Protein AF-A0A6P0S056-F1 (afdb_monomer)

Radius of gyration: 37.5 Å; Cα contacts (8 Å, |Δi|>4): 64; chains: 1; bounding box: 110×62×89 Å

pLDDT: mean 72.87, std 18.84, range [32.94, 96.0]

Foldseek 3Di:
DVVVVVVVVVVVVVVVVVVVVVVVVPPPPDDDDDDDDDDDDDDPDDPPPPVPPLDLDALVQAPADDPPDPCSVVVRCCCVPQVFDCADPVSHNPPVDDDDPVSVVNSVVSSVVSVVVVQPDDDPDRPDPVVCVVVVVVVVVVVVVVVVVVVVVVVVVVVVVVVVVVVVVVVVVVVVVVVVVVVVD

Secondary structure (DSSP, 8-state):
-HHHHHHHHHHHHHHHHHHHHHHHHTTS------------------------------GGG-TT--TTSTTHHHHHHHHHHH------TTS---TTSPPPHHHHHHHHHHHHHHHHHHHH-STTS--SSHHHHHHHHHHHHHHHHHHHHHHHHHHHHHHHHHHHHHHHHHHHHHHHHHHHHHHH-

Structure (mmCIF, N/CA/C/O backbone):
data_AF-A0A6P0S056-F1
#
_entry.id   AF-A0A6P0S056-F1
#
loop_
_atom_site.group_PDB
_atom_site.id
_atom_site.type_symbol
_atom_site.label_atom_id
_atom_site.label_alt_id
_atom_site.label_comp_id
_atom_site.label_asym_id
_atom_site.label_entity_id
_atom_site.label_seq_id
_atom_site.pdbx_PDB_ins_code
_atom_site.Cartn_x
_atom_site.Cartn_y
_atom_site.Cartn_z
_atom_site.occupancy
_atom_site.B_iso_or_equiv
_atom_site.auth_seq_id
_atom_site.auth_comp_id
_atom_site.auth_asym_id
_atom_site.auth_atom_id
_atom_site.pdbx_PDB_model_num
ATOM 1 N N . MET A 1 1 ? 66.378 -46.167 -29.224 1.00 55.94 1 MET A N 1
ATOM 2 C CA . MET A 1 1 ? 65.373 -45.692 -28.237 1.00 55.94 1 MET A CA 1
ATOM 3 C C . MET A 1 1 ? 64.795 -44.298 -28.528 1.00 55.94 1 MET A C 1
ATOM 5 O O . MET A 1 1 ? 63.648 -44.074 -28.179 1.00 55.94 1 MET A O 1
ATOM 9 N N . VAL A 1 2 ? 65.487 -43.392 -29.237 1.00 60.59 2 VAL A N 1
ATOM 10 C CA . VAL A 1 2 ? 65.026 -41.998 -29.479 1.00 60.59 2 VAL A CA 1
ATOM 11 C C . VAL A 1 2 ? 63.763 -41.874 -30.359 1.00 60.59 2 VAL A C 1
ATOM 13 O O . VAL A 1 2 ? 62.924 -41.005 -30.128 1.00 60.59 2 VAL A O 1
ATOM 16 N N . LYS A 1 3 ? 63.572 -42.762 -31.347 1.00 58.97 3 LYS A N 1
ATOM 17 C CA . LYS A 1 3 ? 62.435 -42.697 -32.293 1.00 58.97 3 LYS A CA 1
ATOM 18 C C . LYS A 1 3 ? 61.075 -42.980 -31.629 1.00 58.97 3 LYS A C 1
ATOM 20 O O . LYS A 1 3 ? 60.080 -42.369 -31.998 1.00 58.97 3 LYS A O 1
ATOM 25 N N . LYS A 1 4 ? 61.046 -43.845 -30.604 1.00 63.72 4 LYS A N 1
ATOM 26 C CA . LYS A 1 4 ? 59.827 -44.192 -29.848 1.00 63.72 4 LYS A CA 1
ATOM 27 C C . LYS A 1 4 ? 59.310 -43.002 -29.023 1.00 63.72 4 LYS A C 1
ATOM 29 O O . LYS A 1 4 ? 58.105 -42.795 -28.951 1.00 63.72 4 LYS A O 1
ATOM 34 N N . ASN A 1 5 ? 60.216 -42.172 -28.500 1.00 64.75 5 ASN A N 1
ATOM 35 C CA . ASN A 1 5 ? 59.872 -41.014 -27.667 1.00 64.75 5 ASN A CA 1
ATOM 36 C C . ASN A 1 5 ? 59.328 -39.839 -28.498 1.00 64.75 5 ASN A C 1
ATOM 38 O O . ASN A 1 5 ? 58.421 -39.141 -28.058 1.00 64.75 5 ASN A O 1
ATOM 42 N N . ARG A 1 6 ? 59.828 -39.656 -29.730 1.00 76.75 6 ARG A N 1
ATOM 43 C CA . ARG A 1 6 ? 59.316 -38.637 -30.666 1.00 76.75 6 ARG A CA 1
ATOM 44 C C . ARG A 1 6 ? 57.887 -38.936 -31.124 1.00 76.75 6 ARG A C 1
ATOM 46 O O . ARG A 1 6 ? 57.075 -38.023 -31.217 1.00 76.75 6 ARG A O 1
ATOM 53 N N . ASN A 1 7 ? 57.576 -40.210 -31.359 1.00 77.00 7 ASN A N 1
ATOM 54 C CA . ASN A 1 7 ? 56.233 -40.631 -31.756 1.00 77.00 7 ASN A CA 1
ATOM 55 C C . ASN A 1 7 ? 55.227 -40.462 -30.608 1.00 77.00 7 ASN A C 1
ATOM 57 O O . ASN A 1 7 ? 54.100 -40.047 -30.850 1.00 77.00 7 ASN A O 1
ATOM 61 N N . LEU A 1 8 ? 55.641 -40.722 -29.363 1.00 78.88 8 LEU A N 1
ATOM 62 C CA . LEU A 1 8 ? 54.787 -40.524 -28.191 1.00 78.88 8 LEU A CA 1
ATOM 63 C C . LEU A 1 8 ? 54.452 -39.040 -27.973 1.00 78.88 8 LEU A C 1
ATOM 65 O O . LEU A 1 8 ? 53.296 -38.706 -27.735 1.00 78.88 8 LEU A O 1
ATOM 69 N N . LEU A 1 9 ? 55.440 -38.150 -28.124 1.00 79.44 9 LEU A N 1
ATOM 70 C CA . LEU A 1 9 ? 55.239 -36.703 -27.997 1.00 79.44 9 LEU A CA 1
ATOM 71 C C . LEU A 1 9 ? 54.234 -36.169 -29.033 1.00 79.44 9 LEU A C 1
ATOM 73 O O . LEU A 1 9 ? 53.361 -35.376 -28.693 1.00 79.44 9 LEU A O 1
ATOM 77 N N . LEU A 1 10 ? 54.326 -36.640 -30.283 1.00 80.25 10 LEU A N 1
ATOM 78 C CA . LEU A 1 10 ? 53.403 -36.250 -31.354 1.00 80.25 10 LEU A CA 1
ATOM 79 C C . LEU A 1 10 ? 51.964 -36.715 -31.086 1.00 80.25 10 LEU A C 1
ATOM 81 O O . LEU A 1 10 ? 51.027 -35.963 -31.337 1.00 80.25 10 LEU A O 1
ATOM 85 N N . VAL A 1 11 ? 51.782 -37.920 -30.537 1.00 85.88 11 VAL A N 1
ATOM 86 C CA . VAL A 1 11 ? 50.452 -38.452 -30.191 1.00 85.88 11 VAL A CA 1
ATOM 87 C C . VAL A 1 11 ? 49.820 -37.673 -29.035 1.00 85.88 11 VAL A C 1
ATOM 89 O O . VAL A 1 11 ? 48.640 -37.338 -29.100 1.00 85.88 11 VAL A O 1
ATOM 92 N N . VAL A 1 12 ? 50.599 -37.330 -28.004 1.00 84.50 12 VAL A N 1
ATOM 93 C CA . VAL A 1 12 ? 50.107 -36.529 -26.869 1.00 84.50 12 VAL A CA 1
ATOM 94 C C . VAL A 1 12 ? 49.734 -35.114 -27.318 1.00 84.50 12 VAL A C 1
ATOM 96 O O . VAL A 1 12 ? 48.678 -34.617 -26.938 1.00 84.50 12 VAL A O 1
ATOM 99 N N . ALA A 1 13 ? 50.541 -34.486 -28.178 1.00 84.75 13 ALA A N 1
ATOM 100 C CA . ALA A 1 13 ? 50.225 -33.169 -28.731 1.00 84.75 13 ALA A CA 1
ATOM 101 C C . ALA A 1 13 ? 48.936 -33.182 -29.578 1.00 84.75 13 ALA A C 1
ATOM 103 O O . ALA A 1 13 ? 48.117 -32.272 -29.460 1.00 84.75 13 ALA A O 1
ATOM 104 N N . ALA A 1 14 ? 48.718 -34.232 -30.379 1.00 86.12 14 ALA A N 1
ATOM 105 C CA . ALA A 1 14 ? 47.498 -34.394 -31.172 1.00 86.12 14 ALA A CA 1
ATOM 106 C C . ALA A 1 14 ? 46.248 -34.609 -30.298 1.00 86.12 14 ALA A C 1
ATOM 108 O O . ALA A 1 14 ? 45.204 -34.016 -30.566 1.00 86.12 14 ALA A O 1
ATOM 109 N N . LEU A 1 15 ? 46.360 -35.397 -29.221 1.00 87.31 15 LEU A N 1
ATOM 110 C CA . LEU A 1 15 ? 45.279 -35.593 -28.246 1.00 87.31 15 LEU A CA 1
ATOM 111 C C . LEU A 1 15 ? 44.920 -34.294 -27.515 1.00 87.31 15 LEU A C 1
ATOM 113 O O . LEU A 1 15 ? 43.742 -33.971 -27.387 1.00 87.31 15 LEU A O 1
ATOM 117 N N . MET A 1 16 ? 45.920 -33.521 -27.087 1.00 85.75 16 MET A N 1
ATOM 118 C CA . MET A 1 16 ? 45.701 -32.235 -26.413 1.00 85.75 16 MET A CA 1
ATOM 119 C C . MET A 1 16 ? 45.006 -31.222 -27.332 1.00 85.75 16 MET A C 1
ATOM 121 O O . MET A 1 16 ? 44.100 -30.512 -26.897 1.00 85.75 16 MET A O 1
ATOM 125 N N . LEU A 1 17 ? 45.372 -31.196 -28.617 1.00 86.62 17 LEU A N 1
ATOM 126 C CA . LEU A 1 17 ? 44.731 -30.334 -29.611 1.00 86.62 17 LEU A CA 1
ATOM 127 C C . LEU A 1 17 ? 43.282 -30.767 -29.892 1.00 86.62 17 LEU A C 1
ATOM 129 O O . LEU A 1 17 ? 42.400 -29.919 -29.988 1.00 86.62 17 LEU A O 1
ATOM 133 N N . MET A 1 18 ? 43.010 -32.074 -29.941 1.00 85.06 18 MET A N 1
ATOM 134 C CA . MET A 1 18 ? 41.654 -32.609 -30.104 1.00 85.06 18 MET A CA 1
ATOM 135 C C . MET A 1 18 ? 40.741 -32.255 -28.919 1.00 85.06 18 MET A C 1
ATOM 137 O O . MET A 1 18 ? 39.596 -31.854 -29.127 1.00 85.06 18 MET A O 1
ATOM 141 N N . VAL A 1 19 ? 41.247 -32.344 -27.684 1.00 81.38 19 VAL A N 1
ATOM 142 C CA . VAL A 1 19 ? 40.503 -31.952 -26.472 1.00 81.38 19 VAL A CA 1
ATOM 143 C C . VAL A 1 19 ? 40.223 -30.448 -26.456 1.00 81.38 19 VAL A C 1
ATOM 145 O O . VAL A 1 19 ? 39.110 -30.043 -26.129 1.00 81.38 19 VAL A O 1
ATOM 148 N N . ALA A 1 20 ? 41.182 -29.615 -26.869 1.00 78.56 20 ALA A N 1
ATOM 149 C CA . ALA A 1 20 ? 40.959 -28.176 -26.989 1.00 78.56 20 ALA A CA 1
ATOM 150 C C . ALA A 1 20 ? 39.844 -27.858 -28.003 1.00 78.56 20 ALA A C 1
ATOM 152 O O . ALA A 1 20 ? 38.931 -27.101 -27.692 1.00 78.56 20 ALA A O 1
ATOM 153 N N . VAL A 1 21 ? 39.840 -28.498 -29.178 1.00 79.06 21 VAL A N 1
ATOM 154 C CA . VAL A 1 21 ? 38.784 -28.307 -30.195 1.00 79.06 21 VAL A CA 1
ATOM 155 C C . VAL A 1 21 ? 37.403 -28.766 -29.692 1.00 79.06 21 VAL A C 1
ATOM 157 O O . VAL A 1 21 ? 36.397 -28.105 -29.959 1.00 79.06 21 VAL A O 1
ATOM 160 N N . LEU A 1 22 ? 37.339 -29.846 -28.906 1.00 72.81 22 LEU A N 1
ATOM 161 C CA . LEU A 1 22 ? 36.105 -30.301 -28.246 1.00 72.81 22 LEU A CA 1
ATOM 162 C C . LEU A 1 22 ? 35.583 -29.299 -27.201 1.00 72.81 22 LEU A C 1
ATOM 164 O O . LEU A 1 22 ? 34.376 -29.112 -27.081 1.00 72.81 22 LEU A O 1
ATOM 168 N N . LEU A 1 23 ? 36.470 -28.618 -26.471 1.00 65.25 23 LEU A N 1
ATOM 169 C CA . LEU A 1 23 ? 36.071 -27.598 -25.495 1.00 65.25 23 LEU A CA 1
ATOM 170 C C . LEU A 1 23 ? 35.570 -26.309 -26.167 1.00 65.25 23 LEU A C 1
ATOM 172 O O . LEU A 1 2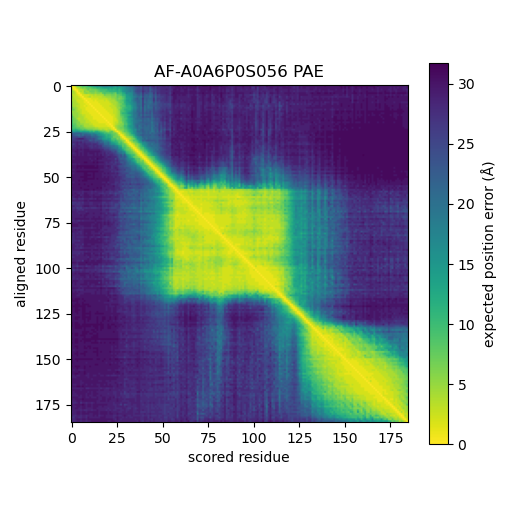3 ? 34.618 -25.708 -25.676 1.00 65.25 23 LEU A O 1
ATOM 176 N N . LEU A 1 24 ? 36.152 -25.903 -27.304 1.00 64.06 24 LEU A N 1
ATOM 177 C CA . LEU A 1 24 ? 35.708 -24.707 -28.038 1.00 64.06 24 LEU A CA 1
ATOM 178 C C . LEU A 1 24 ? 34.382 -24.902 -28.795 1.00 64.06 24 LEU A C 1
ATOM 180 O O . LEU A 1 24 ? 33.642 -23.939 -28.985 1.00 64.06 24 LEU A O 1
ATOM 184 N N . THR A 1 25 ? 34.055 -26.126 -29.216 1.00 60.91 25 THR A N 1
ATOM 185 C CA . THR A 1 25 ? 32.788 -26.425 -29.917 1.00 60.91 25 THR A CA 1
ATOM 186 C C . THR A 1 25 ? 31.576 -26.494 -28.983 1.00 60.91 25 THR A C 1
ATOM 188 O O . THR A 1 25 ? 30.444 -26.369 -29.442 1.00 60.91 25 THR A O 1
ATOM 191 N N . ASN A 1 26 ? 31.795 -26.596 -27.668 1.00 59.75 26 ASN A N 1
ATOM 192 C CA . ASN A 1 26 ? 30.736 -26.687 -26.661 1.00 59.75 26 ASN A CA 1
ATOM 193 C C . ASN A 1 26 ? 30.208 -25.336 -26.140 1.00 59.75 26 ASN A C 1
ATOM 195 O O . ASN A 1 26 ? 29.453 -25.331 -25.169 1.00 59.75 26 ASN A O 1
ATOM 199 N N . HIS A 1 27 ? 30.549 -24.193 -26.752 1.00 56.88 27 HIS A N 1
ATOM 200 C CA . HIS A 1 27 ? 30.039 -22.900 -26.272 1.00 56.88 27 HIS A CA 1
ATOM 201 C C . HIS A 1 27 ? 28.771 -22.385 -26.972 1.00 56.88 27 HIS A C 1
ATOM 203 O O . HIS A 1 27 ? 28.212 -21.416 -26.485 1.00 56.88 27 HIS A O 1
ATOM 209 N N . GLN A 1 28 ? 28.270 -22.998 -28.056 1.00 52.84 28 GLN A N 1
ATOM 210 C CA . GLN A 1 28 ? 27.066 -22.492 -28.748 1.00 52.84 28 GLN A CA 1
ATOM 211 C C . GLN A 1 28 ? 26.149 -23.587 -29.311 1.00 52.84 28 GLN A C 1
ATOM 213 O O . GLN A 1 28 ? 25.779 -23.569 -30.483 1.00 52.84 28 GLN A O 1
ATOM 218 N N . ALA A 1 29 ? 25.762 -24.549 -28.474 1.00 45.31 29 ALA A N 1
ATOM 219 C CA . ALA A 1 29 ? 24.775 -25.559 -28.855 1.00 45.31 29 ALA A CA 1
ATOM 220 C C . ALA A 1 29 ? 23.849 -25.939 -27.692 1.00 45.31 29 ALA A C 1
ATOM 222 O O . ALA A 1 29 ? 23.781 -27.095 -27.301 1.00 45.31 29 ALA A O 1
ATOM 223 N N . TYR A 1 30 ? 23.116 -24.960 -27.160 1.00 39.81 30 TYR A N 1
ATOM 224 C CA . TYR A 1 30 ? 21.808 -25.202 -26.544 1.00 39.81 30 TYR A CA 1
ATOM 225 C C . TYR A 1 30 ? 20.878 -24.041 -26.899 1.00 39.81 30 TYR A C 1
ATOM 227 O O . TYR A 1 30 ? 20.733 -23.072 -26.164 1.00 39.81 30 TYR A O 1
ATOM 235 N N . SER A 1 31 ? 20.255 -24.140 -28.071 1.00 44.56 31 SER A N 1
ATOM 236 C CA . SER A 1 31 ? 18.975 -23.487 -28.333 1.00 44.56 31 SER A CA 1
ATOM 237 C C . SER A 1 31 ? 18.034 -24.526 -28.939 1.00 44.56 31 SER A C 1
ATOM 239 O O . SER A 1 31 ? 18.379 -25.168 -29.929 1.00 44.56 31 SER A O 1
ATOM 241 N N . SER A 1 32 ? 16.897 -24.765 -28.286 1.00 40.56 32 SER A N 1
ATOM 242 C CA . SER A 1 32 ? 15.583 -25.058 -28.889 1.00 40.56 32 SER A CA 1
ATOM 243 C C . SER A 1 32 ? 14.590 -25.476 -27.796 1.00 40.56 32 SER A C 1
ATOM 245 O O . SER A 1 32 ? 14.770 -26.476 -27.114 1.00 40.56 32 SER A O 1
ATOM 247 N N . GLU A 1 33 ? 13.630 -24.584 -27.557 1.00 42.69 33 GLU A N 1
ATOM 248 C CA . GLU A 1 33 ? 12.176 -24.771 -27.680 1.00 42.69 33 GLU A CA 1
ATOM 249 C C . GLU A 1 33 ? 11.518 -26.142 -27.379 1.00 42.69 33 GLU A C 1
ATOM 251 O O . GLU A 1 33 ? 12.047 -27.202 -27.694 1.00 42.69 33 GLU A O 1
ATOM 256 N N . ILE A 1 34 ? 10.250 -26.045 -26.933 1.00 33.25 34 ILE A N 1
ATOM 257 C CA . ILE A 1 34 ? 9.173 -27.056 -26.802 1.00 33.25 34 ILE A CA 1
ATOM 258 C C . ILE A 1 34 ? 8.940 -27.539 -25.348 1.00 33.25 34 ILE A C 1
ATOM 260 O O . ILE A 1 34 ? 9.689 -28.343 -24.806 1.00 33.25 34 ILE A O 1
ATOM 264 N N . ILE A 1 35 ? 7.877 -27.030 -24.700 1.00 34.16 35 ILE A N 1
ATOM 265 C CA . ILE A 1 35 ? 6.609 -27.732 -24.368 1.00 34.16 35 ILE A CA 1
ATOM 266 C C . ILE A 1 35 ? 5.808 -26.880 -23.364 1.00 34.16 35 ILE A C 1
ATOM 268 O O . ILE A 1 35 ? 6.183 -26.692 -22.209 1.00 34.16 35 ILE A O 1
ATOM 272 N N . SER A 1 36 ? 4.660 -26.389 -23.832 1.00 47.12 36 SER A N 1
ATOM 273 C CA . SER A 1 36 ? 3.522 -26.001 -23.005 1.00 47.12 36 SER A CA 1
ATOM 274 C C . SER A 1 36 ? 3.047 -27.176 -22.143 1.00 47.12 36 SER A C 1
ATOM 276 O O . SER A 1 36 ? 2.911 -28.281 -22.653 1.00 47.12 36 SER A O 1
ATOM 278 N N . ASP A 1 37 ? 2.653 -26.866 -20.908 1.00 37.16 37 ASP A N 1
ATOM 279 C CA . ASP A 1 37 ? 1.812 -27.661 -19.999 1.00 37.16 37 ASP A CA 1
ATOM 280 C C . ASP A 1 37 ? 2.519 -28.358 -18.809 1.00 37.16 37 ASP A C 1
ATOM 282 O O . ASP A 1 37 ? 3.488 -29.099 -18.942 1.00 37.16 37 ASP A O 1
ATOM 286 N N . LYS A 1 38 ? 1.914 -28.126 -17.633 1.00 39.31 38 LYS A N 1
ATOM 287 C CA . LYS A 1 38 ? 2.092 -28.746 -16.300 1.00 39.31 38 LYS A CA 1
ATOM 288 C C . LYS A 1 38 ? 3.318 -28.404 -15.433 1.00 39.31 38 LYS A C 1
ATOM 290 O O . LYS A 1 38 ? 4.331 -29.085 -15.411 1.00 39.31 38 LYS A O 1
ATOM 295 N N . LEU A 1 39 ? 3.081 -27.433 -14.544 1.00 46.84 39 LEU A N 1
ATOM 296 C CA . LEU A 1 39 ? 3.197 -27.560 -13.079 1.00 46.84 39 LEU A CA 1
ATOM 297 C C . LEU A 1 39 ? 4.383 -28.385 -12.516 1.00 46.84 39 LEU A C 1
ATOM 299 O O . LEU A 1 39 ? 4.206 -29.561 -12.223 1.00 46.84 39 LEU A O 1
ATOM 303 N N . HIS A 1 40 ? 5.498 -27.729 -12.165 1.00 32.94 40 HIS A N 1
ATOM 304 C CA . HIS A 1 40 ? 6.113 -27.824 -10.826 1.00 32.94 40 HIS A CA 1
ATOM 305 C C . HIS A 1 40 ? 7.286 -26.846 -10.616 1.00 32.94 40 HIS A C 1
ATOM 307 O O . HIS A 1 40 ? 8.208 -26.746 -11.410 1.00 32.94 40 HIS A O 1
ATOM 313 N N . THR A 1 41 ? 7.177 -26.124 -9.501 1.00 36.47 41 THR A N 1
ATOM 314 C CA . THR A 1 41 ? 8.194 -25.750 -8.505 1.00 36.47 41 THR A CA 1
ATOM 315 C C . THR A 1 41 ? 9.675 -25.654 -8.907 1.00 36.47 41 THR A C 1
ATOM 317 O O . THR A 1 41 ? 10.308 -26.641 -9.269 1.00 36.47 41 THR A O 1
ATOM 320 N N . SER A 1 42 ? 10.244 -24.496 -8.556 1.00 45.09 42 SER A N 1
ATOM 321 C CA . SER A 1 42 ? 11.642 -24.280 -8.158 1.00 45.09 42 SER A CA 1
ATOM 322 C C . SER A 1 42 ? 12.691 -24.226 -9.269 1.00 45.09 42 SER A C 1
ATOM 324 O O . SER A 1 42 ? 13.452 -25.161 -9.476 1.00 45.09 42 SER A O 1
ATOM 326 N N . THR A 1 43 ? 12.861 -23.042 -9.858 1.00 34.62 43 THR A N 1
ATOM 327 C CA . THR A 1 43 ? 14.196 -22.470 -10.099 1.00 34.62 43 THR A CA 1
ATOM 328 C C . THR A 1 43 ? 14.095 -20.954 -9.960 1.00 34.62 43 THR A C 1
ATOM 330 O O . THR A 1 43 ? 13.584 -20.247 -10.821 1.00 34.62 43 THR A O 1
ATOM 333 N N . VAL A 1 44 ? 14.552 -20.462 -8.808 1.00 46.72 44 VAL A N 1
ATOM 334 C CA . VAL A 1 44 ? 14.930 -19.065 -8.597 1.00 46.72 44 VAL A CA 1
ATOM 335 C C . VAL A 1 44 ? 16.144 -18.815 -9.485 1.00 46.72 44 VAL A C 1
ATOM 337 O O . VAL A 1 44 ? 17.250 -19.190 -9.104 1.00 46.72 44 VAL A O 1
ATOM 340 N N . ARG A 1 45 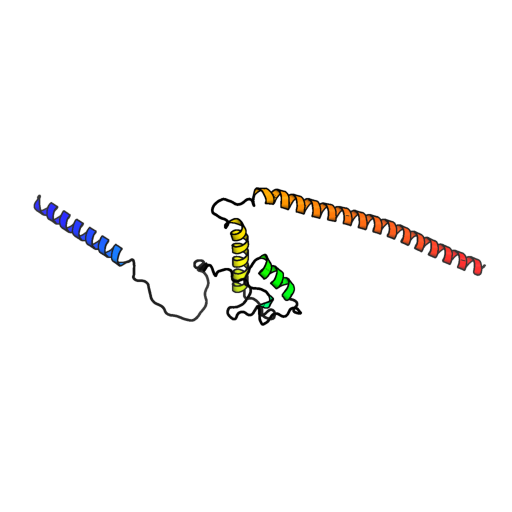? 15.918 -18.287 -10.690 1.00 45.84 45 ARG A N 1
ATOM 341 C CA . ARG A 1 45 ? 16.866 -17.529 -11.524 1.00 45.84 45 ARG A CA 1
ATOM 342 C C . ARG A 1 45 ? 16.205 -17.281 -12.875 1.00 45.84 45 ARG A C 1
ATOM 344 O O . ARG A 1 45 ? 16.231 -18.141 -13.738 1.00 45.84 45 ARG A O 1
ATOM 351 N N . ASP A 1 46 ? 15.496 -16.161 -12.931 1.00 35.59 46 ASP A N 1
ATOM 352 C CA . ASP A 1 46 ? 15.391 -15.235 -14.064 1.00 35.59 46 ASP A CA 1
ATOM 353 C C . ASP A 1 46 ? 14.339 -14.192 -13.677 1.00 35.59 46 ASP A C 1
ATOM 355 O O . ASP A 1 46 ? 13.241 -14.106 -14.225 1.00 35.59 46 ASP A O 1
ATOM 359 N N . ILE A 1 47 ? 14.679 -13.375 -12.672 1.00 44.19 47 ILE A N 1
ATOM 360 C CA . ILE A 1 47 ? 14.117 -12.028 -12.624 1.00 44.19 47 ILE A CA 1
ATOM 361 C C . ILE A 1 47 ? 14.834 -11.320 -13.769 1.00 44.19 47 ILE A C 1
ATOM 363 O O . ILE A 1 47 ? 15.920 -10.769 -13.597 1.00 44.19 47 ILE A O 1
ATOM 367 N N . SER A 1 48 ? 14.269 -11.430 -14.971 1.00 34.59 48 SER A N 1
ATOM 368 C CA . SER A 1 48 ? 14.540 -10.473 -16.028 1.00 34.59 48 SER A CA 1
ATOM 369 C C . SER A 1 48 ? 14.081 -9.128 -15.475 1.00 34.59 48 SER A C 1
ATOM 371 O O . SER A 1 48 ? 12.915 -8.752 -15.585 1.00 34.59 48 SER A O 1
ATOM 373 N N . LEU A 1 4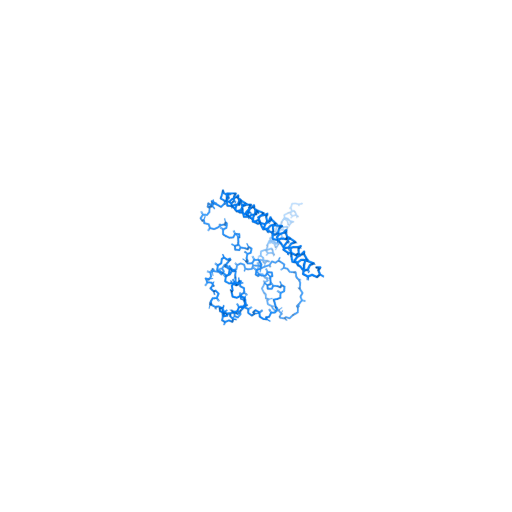9 ? 15.003 -8.435 -14.805 1.00 41.03 49 LEU A N 1
ATOM 374 C CA . LEU A 1 49 ? 14.971 -6.994 -14.646 1.00 41.03 49 LEU A CA 1
ATOM 375 C C . LEU A 1 49 ? 15.113 -6.449 -16.064 1.00 41.03 49 LEU A C 1
ATOM 377 O O . LEU A 1 49 ? 16.185 -6.027 -16.483 1.00 41.03 49 LEU A O 1
ATOM 381 N N . ASN A 1 50 ? 14.042 -6.526 -16.849 1.00 34.00 50 ASN A N 1
ATOM 382 C CA . ASN A 1 50 ? 13.848 -5.516 -17.857 1.00 34.00 50 ASN A CA 1
ATOM 383 C C . ASN A 1 50 ? 13.700 -4.237 -17.032 1.00 34.00 50 ASN A C 1
ATOM 385 O O . ASN A 1 50 ? 12.722 -4.159 -16.279 1.00 34.00 50 ASN A O 1
ATOM 389 N N . PRO A 1 51 ? 14.625 -3.263 -17.103 1.00 38.53 51 PRO A N 1
ATOM 390 C CA . PRO A 1 51 ? 14.318 -1.931 -16.638 1.00 38.53 51 PRO A CA 1
ATOM 391 C C . PRO A 1 51 ? 13.247 -1.436 -17.607 1.00 38.53 51 PRO A C 1
ATOM 393 O O . PRO A 1 51 ? 13.529 -0.770 -18.602 1.00 38.53 51 PRO A O 1
ATOM 396 N N . LYS A 1 52 ? 11.992 -1.847 -17.371 1.00 41.59 52 LYS A N 1
ATOM 397 C CA . LYS A 1 52 ? 10.838 -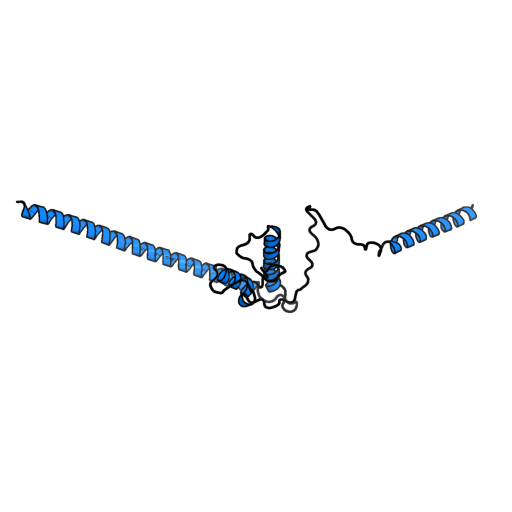1.123 -17.863 1.00 41.59 52 LYS A CA 1
ATOM 398 C C . LYS A 1 52 ? 11.066 0.245 -17.264 1.00 41.59 52 LYS A C 1
ATOM 400 O O . LYS A 1 52 ? 10.863 0.432 -16.069 1.00 41.59 52 LYS A O 1
ATOM 405 N N . THR A 1 53 ? 11.589 1.142 -18.096 1.00 38.59 53 THR A N 1
ATOM 406 C CA . THR A 1 53 ? 11.432 2.584 -17.982 1.00 38.59 53 THR A CA 1
ATOM 407 C C . THR A 1 53 ? 10.188 2.805 -17.156 1.00 38.59 53 THR A C 1
ATOM 409 O O . THR A 1 53 ? 9.123 2.363 -17.596 1.00 38.59 53 THR A O 1
ATOM 412 N N . SER A 1 54 ? 10.364 3.313 -15.940 1.00 47.25 54 SER A N 1
ATOM 413 C CA . SER A 1 54 ? 9.318 3.547 -14.957 1.00 47.25 54 SER A CA 1
ATOM 414 C C . SER A 1 54 ? 8.286 4.462 -15.598 1.00 47.25 54 SER A C 1
ATOM 416 O O . SER A 1 54 ? 8.322 5.685 -15.480 1.00 47.25 54 SER A O 1
ATOM 418 N N . GLN A 1 55 ? 7.399 3.863 -16.391 1.00 51.69 55 GLN A N 1
ATOM 419 C CA . GLN A 1 55 ? 6.273 4.548 -16.965 1.00 51.69 55 GLN A CA 1
ATOM 420 C C . GLN A 1 55 ? 5.523 5.054 -15.753 1.00 51.69 55 GLN A C 1
ATOM 422 O O . GLN A 1 55 ? 5.295 4.321 -14.790 1.00 51.69 55 GLN A O 1
ATOM 427 N N . ILE A 1 56 ? 5.252 6.350 -15.762 1.00 52.75 56 ILE A N 1
ATOM 428 C CA . ILE A 1 56 ? 4.471 6.983 -14.720 1.00 52.75 56 ILE A CA 1
ATOM 429 C C . ILE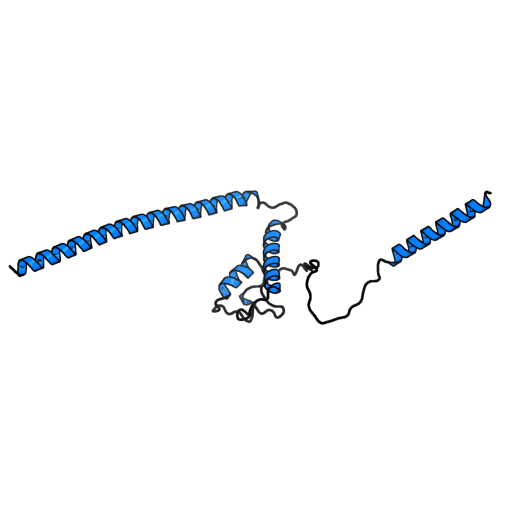 A 1 56 ? 3.077 6.376 -14.849 1.00 52.75 56 ILE A C 1
ATOM 431 O O . ILE A 1 56 ? 2.260 6.825 -15.648 1.00 52.75 56 ILE A O 1
ATOM 435 N N . ILE A 1 57 ? 2.842 5.296 -14.113 1.00 66.56 57 ILE A N 1
ATOM 436 C CA . ILE A 1 57 ? 1.527 4.707 -13.951 1.00 66.56 57 ILE A CA 1
ATOM 437 C C . ILE A 1 57 ? 0.838 5.621 -12.943 1.00 66.56 57 ILE A C 1
ATOM 439 O O . ILE A 1 57 ? 1.342 5.848 -11.845 1.00 66.56 57 ILE A O 1
ATOM 443 N N . SER A 1 58 ? -0.258 6.244 -13.356 1.00 81.69 58 SER A N 1
ATOM 444 C CA . SER A 1 58 ? -1.181 6.910 -12.441 1.00 81.69 58 SER A CA 1
ATOM 445 C C . SER A 1 58 ? -2.326 5.947 -12.170 1.00 81.69 58 SER A C 1
ATOM 447 O O . SER A 1 58 ? -2.717 5.201 -13.065 1.00 81.69 58 SER A O 1
ATOM 449 N N . VAL A 1 59 ? -2.888 5.971 -10.961 1.00 86.38 59 VAL A N 1
ATOM 450 C CA . VAL A 1 59 ? -4.057 5.140 -10.624 1.00 86.38 59 VAL A CA 1
ATOM 451 C C . VAL A 1 59 ? -5.236 5.403 -11.570 1.00 86.38 59 VAL A C 1
ATOM 453 O O . VAL A 1 59 ? -5.995 4.494 -11.876 1.00 86.38 59 VAL A O 1
ATOM 456 N N . THR A 1 60 ? -5.333 6.615 -12.125 1.00 87.38 60 THR A N 1
ATOM 457 C CA . THR A 1 60 ? -6.360 6.998 -13.106 1.00 87.38 60 THR A CA 1
ATOM 458 C C . THR A 1 60 ? -6.190 6.334 -14.473 1.00 87.38 60 THR A C 1
ATOM 460 O O . THR A 1 60 ? -7.112 6.370 -15.284 1.00 87.38 60 THR A O 1
ATOM 463 N N . ALA A 1 61 ? -5.028 5.736 -14.750 1.00 86.31 61 ALA A N 1
ATOM 464 C CA . ALA A 1 61 ? -4.767 5.004 -15.985 1.00 86.31 61 ALA A CA 1
ATOM 465 C C . ALA A 1 61 ? -5.268 3.550 -15.933 1.00 86.31 61 ALA A C 1
ATOM 467 O O . ALA A 1 61 ? -5.242 2.872 -16.960 1.00 86.31 61 ALA A O 1
ATOM 468 N N . ILE A 1 62 ? -5.706 3.070 -14.764 1.00 89.31 62 ILE A N 1
ATOM 469 C CA . ILE A 1 62 ? -6.214 1.710 -14.581 1.00 89.31 62 ILE A CA 1
ATOM 470 C C . ILE A 1 62 ? -7.704 1.682 -14.971 1.00 89.31 62 ILE A C 1
ATOM 472 O O . ILE A 1 62 ? -8.510 2.324 -14.296 1.00 89.31 62 ILE A O 1
ATOM 476 N N . PRO A 1 63 ? -8.106 0.960 -16.038 1.00 88.25 63 PRO A N 1
ATOM 477 C CA . PRO A 1 63 ? -9.459 1.063 -16.598 1.00 88.25 63 PRO A CA 1
ATOM 478 C C . PRO A 1 63 ? -10.579 0.544 -15.692 1.00 88.25 63 PRO A C 1
ATOM 480 O O . PRO A 1 63 ? -11.725 0.965 -15.832 1.00 88.25 63 PRO A O 1
ATOM 483 N N . ASP A 1 64 ? -10.269 -0.402 -14.807 1.00 90.94 64 ASP A N 1
ATOM 484 C CA . ASP A 1 64 ? -11.238 -1.094 -13.956 1.00 90.94 64 ASP A CA 1
ATOM 485 C C . ASP A 1 64 ? -11.253 -0.590 -12.505 1.00 90.94 64 ASP A C 1
ATOM 487 O O . ASP A 1 64 ? -11.808 -1.258 -11.633 1.00 90.94 64 ASP A O 1
ATOM 491 N N . VAL A 1 65 ? -10.649 0.574 -12.251 1.00 90.94 65 VAL A N 1
ATOM 492 C CA . VAL A 1 65 ? -10.586 1.205 -10.931 1.00 90.94 65 VAL A CA 1
ATOM 493 C C . VAL A 1 65 ? -11.166 2.616 -11.014 1.00 90.94 65 VAL A C 1
ATOM 495 O O . VAL A 1 65 ? -10.594 3.518 -11.624 1.00 90.94 65 VAL A O 1
ATOM 498 N N . SER A 1 66 ? -12.317 2.810 -10.378 1.00 90.00 66 SER A N 1
ATOM 499 C CA . SER A 1 66 ? -12.996 4.097 -10.248 1.00 90.00 66 SER A CA 1
ATOM 500 C C . SER A 1 66 ? -12.518 4.852 -8.998 1.00 90.00 66 SER A C 1
ATOM 502 O O . SER A 1 66 ? -12.195 4.213 -7.995 1.00 90.00 66 SER A O 1
ATOM 504 N N . PRO A 1 67 ? -12.538 6.200 -8.982 1.00 90.50 67 PRO A N 1
ATOM 505 C CA . PRO A 1 67 ? -12.319 6.995 -7.768 1.00 90.50 67 PRO A CA 1
ATOM 506 C C . PRO A 1 67 ? -13.228 6.631 -6.584 1.00 90.50 67 PRO A C 1
ATOM 508 O O . PRO A 1 67 ? -12.845 6.841 -5.436 1.00 90.50 67 PRO A O 1
ATOM 511 N N . ASP A 1 68 ? -14.411 6.074 -6.857 1.00 91.81 68 ASP A N 1
ATOM 512 C CA . ASP A 1 68 ? -15.375 5.650 -5.833 1.00 91.81 68 ASP A CA 1
ATOM 513 C C . ASP A 1 68 ? -15.097 4.237 -5.277 1.00 91.81 68 ASP A C 1
ATOM 515 O O . ASP A 1 68 ? -15.760 3.800 -4.332 1.00 91.81 68 ASP A O 1
ATOM 519 N N . ASP A 1 69 ? -14.138 3.497 -5.845 1.00 90.81 69 ASP A N 1
ATOM 520 C CA . ASP A 1 69 ? -13.829 2.140 -5.401 1.00 90.81 69 ASP A CA 1
ATOM 521 C C . ASP A 1 69 ? -13.053 2.129 -4.083 1.00 90.81 69 ASP A C 1
ATOM 523 O O . ASP A 1 69 ? -12.102 2.881 -3.870 1.00 90.81 69 ASP A O 1
ATOM 527 N N . TYR A 1 70 ? -13.379 1.159 -3.223 1.00 90.50 70 TYR A N 1
ATOM 528 C CA . TYR A 1 70 ? -12.700 0.944 -1.939 1.00 90.50 70 TYR A CA 1
ATOM 529 C C . TYR A 1 70 ? -11.168 0.817 -2.070 1.00 90.50 70 TYR A C 1
ATOM 531 O O . TYR A 1 70 ? -10.425 1.200 -1.166 1.00 90.50 70 TYR A O 1
ATOM 539 N N . PHE A 1 71 ? -10.681 0.290 -3.196 1.00 89.00 71 PHE A N 1
ATOM 540 C CA . PHE A 1 71 ? -9.254 0.072 -3.438 1.00 89.00 71 PHE A CA 1
ATOM 541 C C . PHE A 1 71 ? -8.518 1.325 -3.934 1.00 89.00 71 PHE A C 1
ATOM 543 O O . PHE A 1 71 ? -7.289 1.350 -3.878 1.00 89.00 71 PHE A O 1
ATOM 550 N N . TYR A 1 72 ? -9.229 2.360 -4.393 1.00 90.44 72 TYR A N 1
ATOM 551 C CA . TYR A 1 72 ? -8.644 3.511 -5.084 1.00 90.44 72 TYR A CA 1
ATOM 552 C C . TYR A 1 72 ? -7.563 4.211 -4.254 1.00 90.44 72 TYR A C 1
ATOM 554 O O . TYR A 1 72 ? -6.427 4.357 -4.702 1.00 90.44 72 TYR A O 1
ATOM 562 N N . GLU A 1 73 ? -7.873 4.565 -3.005 1.00 90.00 73 GLU A N 1
ATOM 563 C CA . GLU A 1 73 ? -6.936 5.262 -2.115 1.00 90.00 73 GLU A CA 1
ATOM 564 C C . GLU A 1 73 ? -5.700 4.420 -1.768 1.00 90.00 73 GLU A C 1
ATOM 566 O O . GLU A 1 73 ? -4.585 4.940 -1.661 1.00 90.00 73 GLU A O 1
ATOM 571 N N . ALA A 1 74 ? -5.872 3.105 -1.608 1.00 89.44 74 ALA A N 1
ATOM 572 C CA . ALA A 1 74 ? -4.762 2.200 -1.330 1.00 89.44 74 ALA A CA 1
ATOM 573 C C . ALA A 1 74 ? -3.830 2.081 -2.546 1.00 89.44 74 ALA A C 1
ATOM 575 O O . ALA A 1 74 ? -2.612 2.214 -2.412 1.00 89.44 74 ALA A O 1
ATOM 576 N N . LEU A 1 75 ? -4.406 1.899 -3.736 1.00 90.19 75 LEU A N 1
ATOM 577 C CA . LEU A 1 75 ? -3.662 1.813 -4.990 1.00 90.19 75 LEU A CA 1
ATOM 578 C C . LEU A 1 75 ? -2.959 3.121 -5.309 1.00 90.19 75 LEU A C 1
ATOM 580 O O . LEU A 1 75 ? -1.786 3.108 -5.670 1.00 90.19 75 LEU A O 1
ATOM 584 N N . ARG A 1 76 ? -3.629 4.253 -5.088 1.00 89.19 76 ARG A N 1
ATOM 585 C CA . ARG A 1 76 ? -3.047 5.579 -5.250 1.00 89.19 76 ARG A CA 1
ATOM 586 C C . ARG A 1 76 ? -1.769 5.729 -4.428 1.00 89.19 76 ARG A C 1
ATOM 588 O O . ARG A 1 76 ? -0.742 6.113 -4.973 1.00 89.19 76 ARG A O 1
ATOM 595 N N . LYS A 1 77 ? -1.790 5.361 -3.143 1.00 85.50 77 LYS A N 1
ATOM 596 C CA . LYS A 1 77 ? -0.596 5.426 -2.279 1.00 85.50 77 LYS A CA 1
ATOM 597 C C . LYS A 1 77 ? 0.538 4.531 -2.776 1.00 85.50 77 LYS A C 1
ATOM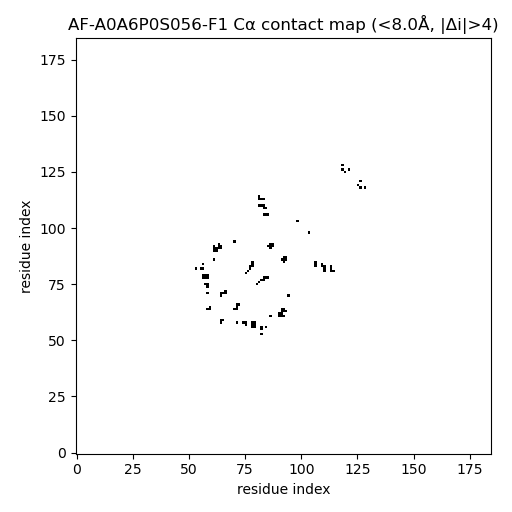 599 O O . LYS A 1 77 ? 1.692 4.950 -2.739 1.00 85.50 77 LYS A O 1
ATOM 604 N N . ILE A 1 78 ? 0.224 3.319 -3.224 1.00 86.44 78 ILE A N 1
ATOM 605 C CA . ILE A 1 78 ? 1.220 2.346 -3.692 1.00 86.44 78 ILE A CA 1
ATOM 606 C C . ILE A 1 78 ? 1.845 2.800 -5.017 1.00 86.44 78 ILE A C 1
ATOM 608 O O . ILE A 1 78 ? 3.065 2.894 -5.140 1.00 86.44 78 ILE A O 1
ATOM 612 N N . ILE A 1 79 ? 1.009 3.141 -5.990 1.00 86.00 79 ILE A N 1
ATOM 613 C CA . ILE A 1 79 ? 1.425 3.493 -7.346 1.00 86.00 79 ILE A CA 1
ATOM 614 C C . ILE A 1 79 ? 2.099 4.868 -7.364 1.00 86.00 79 ILE A C 1
ATOM 616 O O . ILE A 1 79 ? 3.155 5.027 -7.972 1.00 86.00 79 ILE A O 1
ATOM 620 N N . GLU A 1 80 ? 1.541 5.876 -6.686 1.00 83.06 80 GLU A N 1
ATOM 621 C CA . GLU A 1 80 ? 2.093 7.233 -6.740 1.00 83.06 80 GLU A CA 1
ATOM 622 C C . GLU A 1 80 ? 3.395 7.364 -5.944 1.00 83.06 80 GLU A C 1
ATOM 624 O O . GLU A 1 80 ? 4.330 7.987 -6.455 1.00 83.06 80 GLU A O 1
ATOM 629 N N . ASN A 1 81 ? 3.496 6.755 -4.757 1.00 77.06 81 ASN A N 1
ATOM 630 C CA . ASN A 1 81 ? 4.672 6.916 -3.891 1.00 77.06 81 ASN A CA 1
ATOM 631 C C . ASN A 1 81 ? 5.745 5.856 -4.142 1.00 77.06 81 ASN A C 1
ATOM 633 O O . ASN A 1 81 ? 6.927 6.182 -4.206 1.00 77.06 81 ASN A O 1
ATOM 637 N N . TYR A 1 82 ? 5.342 4.596 -4.311 1.00 78.12 82 TYR A N 1
ATOM 638 C CA . TYR A 1 82 ? 6.275 3.475 -4.427 1.00 78.12 82 TYR A CA 1
ATOM 639 C C . TYR A 1 82 ? 6.460 2.995 -5.861 1.00 78.12 82 TYR A C 1
ATOM 641 O O . TYR A 1 82 ? 7.278 2.116 -6.081 1.00 78.12 82 TYR A O 1
ATOM 649 N N . LYS A 1 83 ? 5.739 3.566 -6.839 1.00 81.12 83 LYS A N 1
ATOM 650 C CA . LYS A 1 83 ? 5.870 3.241 -8.272 1.00 81.12 83 LYS A CA 1
ATOM 651 C C . LYS A 1 83 ? 5.752 1.737 -8.573 1.00 81.12 83 LYS A C 1
ATOM 653 O O . LYS A 1 83 ? 6.317 1.264 -9.554 1.00 81.12 83 LYS A O 1
ATOM 658 N N . VAL A 1 84 ? 5.021 0.999 -7.734 1.00 85.44 84 VAL A N 1
ATOM 659 C CA . VAL A 1 84 ? 4.798 -0.441 -7.908 1.00 85.44 84 VAL A CA 1
ATOM 660 C C . VAL A 1 84 ? 3.637 -0.648 -8.860 1.00 85.44 84 VAL A C 1
ATOM 662 O O . VAL A 1 84 ? 2.536 -0.152 -8.615 1.00 85.44 84 VAL A O 1
ATOM 665 N N . ASP A 1 85 ? 3.882 -1.401 -9.928 1.00 85.69 85 ASP A N 1
ATOM 666 C CA . ASP A 1 85 ? 2.826 -1.852 -10.822 1.00 85.69 85 ASP A CA 1
ATOM 667 C C . ASP A 1 85 ? 2.105 -3.054 -10.202 1.00 85.69 85 ASP A C 1
ATOM 669 O O . ASP A 1 85 ? 2.689 -4.110 -9.958 1.00 85.69 85 ASP A O 1
ATOM 673 N N . VAL A 1 86 ? 0.820 -2.864 -9.923 1.00 86.94 86 VAL A N 1
ATOM 674 C CA . VAL A 1 86 ? -0.075 -3.871 -9.340 1.00 86.94 86 VAL A CA 1
ATOM 675 C C . VAL A 1 86 ? -1.074 -4.416 -10.361 1.00 86.94 86 VAL A C 1
ATOM 677 O O . VAL A 1 86 ? -1.926 -5.235 -10.019 1.00 86.94 86 VAL A O 1
ATOM 680 N N . THR A 1 87 ? -0.986 -3.965 -11.613 1.00 88.94 87 THR A N 1
ATOM 681 C CA . THR A 1 87 ? -1.886 -4.398 -12.679 1.00 88.94 87 THR A CA 1
ATOM 682 C C . THR A 1 87 ? -1.499 -5.774 -13.215 1.00 88.94 87 THR A C 1
ATOM 684 O O . THR A 1 87 ? -0.357 -6.235 -13.129 1.00 88.94 87 THR A O 1
ATOM 687 N N . LEU A 1 88 ? -2.490 -6.480 -13.745 1.00 87.56 88 LEU A N 1
ATOM 688 C CA . LEU A 1 88 ? -2.302 -7.720 -14.482 1.00 87.56 88 LEU A CA 1
ATOM 689 C C . LEU A 1 88 ? -1.764 -7.427 -15.896 1.00 87.56 88 LEU A C 1
ATOM 691 O O . LEU A 1 88 ? -1.770 -6.281 -16.340 1.00 87.56 88 LEU A O 1
ATOM 695 N N . PRO A 1 89 ? -1.333 -8.451 -16.658 1.00 83.75 89 PRO A N 1
ATOM 696 C CA . PRO A 1 89 ? -0.810 -8.252 -18.014 1.00 83.75 89 PRO A CA 1
ATOM 697 C C . PRO A 1 89 ? -1.771 -7.561 -18.996 1.00 83.75 89 PRO A C 1
ATOM 699 O O . PRO A 1 89 ? -1.327 -7.061 -20.025 1.00 83.75 89 PRO A O 1
ATOM 702 N N . ASP A 1 90 ? -3.074 -7.550 -18.706 1.00 83.75 90 ASP A N 1
ATOM 703 C CA . ASP A 1 90 ? -4.106 -6.843 -19.470 1.00 83.75 90 ASP A CA 1
ATOM 704 C C . ASP A 1 90 ? -4.305 -5.378 -19.032 1.00 83.75 90 ASP A C 1
ATOM 706 O O . ASP A 1 90 ? -5.162 -4.696 -19.588 1.00 83.75 90 ASP A O 1
ATOM 710 N N . GLY A 1 91 ? -3.527 -4.892 -18.058 1.00 85.06 91 GLY A N 1
ATOM 711 C CA . GLY A 1 91 ? -3.561 -3.518 -17.545 1.00 85.06 91 GLY A CA 1
ATOM 712 C C . GLY A 1 91 ? -4.651 -3.242 -16.504 1.00 85.06 91 GLY A C 1
ATOM 713 O O . GLY A 1 91 ? -4.794 -2.105 -16.064 1.00 85.06 91 GLY A O 1
ATOM 714 N N . ASN A 1 92 ? -5.404 -4.265 -16.093 1.00 89.25 92 ASN A N 1
ATOM 715 C CA . ASN A 1 92 ? -6.475 -4.155 -15.101 1.00 89.25 92 ASN A CA 1
ATOM 716 C C . ASN A 1 92 ? -5.987 -4.584 -13.707 1.00 89.25 92 ASN A C 1
ATOM 718 O O . ASN A 1 92 ? -5.131 -5.461 -13.590 1.00 89.25 92 ASN A O 1
ATOM 722 N N . PHE A 1 93 ? -6.545 -4.014 -12.639 1.00 90.06 93 PHE A N 1
ATOM 723 C CA . PHE A 1 93 ? -6.223 -4.386 -11.253 1.00 90.06 93 PHE A CA 1
ATOM 724 C C . PHE A 1 93 ? -7.029 -5.596 -10.758 1.00 90.06 93 PHE A C 1
ATOM 726 O O . PHE A 1 93 ? -6.511 -6.466 -10.060 1.00 90.06 93 PHE A O 1
ATOM 733 N N . ARG A 1 94 ? -8.302 -5.671 -11.144 1.00 89.75 94 ARG A N 1
ATOM 734 C CA . ARG A 1 94 ? -9.274 -6.714 -10.803 1.00 89.75 94 ARG A CA 1
ATOM 735 C C . ARG A 1 94 ? -9.442 -6.933 -9.299 1.00 89.75 94 ARG A C 1
ATOM 737 O O . ARG A 1 94 ? -9.358 -8.060 -8.816 1.00 89.75 94 ARG A O 1
ATOM 744 N N . GLY A 1 95 ? -9.778 -5.872 -8.564 1.00 86.62 95 GLY A N 1
ATOM 745 C CA . GLY A 1 95 ? -9.896 -5.895 -7.095 1.00 86.62 95 GLY A CA 1
ATOM 746 C C . GLY A 1 95 ? -10.890 -6.913 -6.511 1.00 86.62 95 GLY A C 1
ATOM 747 O O . GLY A 1 95 ? -10.721 -7.356 -5.379 1.00 86.62 95 GLY A O 1
ATOM 748 N N . ASN A 1 96 ? -11.889 -7.349 -7.286 1.00 88.81 96 ASN A N 1
ATOM 749 C CA . ASN A 1 96 ? -12.830 -8.406 -6.882 1.00 88.81 96 ASN A CA 1
ATOM 750 C C . ASN A 1 96 ? -12.318 -9.839 -7.131 1.00 88.81 96 ASN A C 1
ATOM 752 O O . ASN A 1 96 ? -13.035 -10.802 -6.855 1.00 88.81 96 ASN A O 1
ATOM 756 N N . GLN A 1 97 ? -11.111 -10.010 -7.674 1.00 88.31 97 GLN A N 1
ATOM 757 C CA . GLN A 1 97 ? -10.482 -11.313 -7.877 1.00 88.31 97 GLN A CA 1
ATOM 758 C C . GLN A 1 97 ? -9.421 -11.578 -6.809 1.00 88.31 97 GLN A C 1
ATOM 760 O O . GLN A 1 97 ? -8.712 -10.682 -6.359 1.00 88.31 97 GLN A O 1
ATOM 765 N N . PHE A 1 98 ? -9.284 -12.844 -6.412 1.00 87.31 98 PHE A N 1
ATOM 766 C CA . PHE A 1 98 ? -8.215 -13.238 -5.502 1.00 87.31 98 PHE A CA 1
ATOM 767 C C . PHE A 1 98 ? -6.861 -13.167 -6.207 1.00 87.31 98 PHE A C 1
ATOM 769 O O . PHE A 1 98 ? -6.676 -13.757 -7.273 1.00 87.31 98 PHE A O 1
ATOM 776 N N . ALA A 1 99 ? -5.894 -12.519 -5.561 1.00 82.62 99 ALA A N 1
ATOM 777 C CA . ALA A 1 99 ? -4.507 -12.582 -5.988 1.00 82.62 99 ALA A CA 1
ATOM 778 C C . ALA A 1 99 ? -3.940 -13.990 -5.758 1.00 82.62 99 ALA A C 1
ATOM 780 O O . ALA A 1 99 ? -4.130 -14.616 -4.710 1.00 82.62 99 ALA A O 1
ATOM 781 N N . THR A 1 100 ? -3.195 -14.491 -6.736 1.00 81.94 100 THR A N 1
ATOM 782 C CA . THR A 1 100 ? -2.390 -15.698 -6.562 1.00 81.94 100 THR A CA 1
ATOM 783 C C . THR A 1 100 ? -1.163 -15.386 -5.709 1.00 81.94 100 THR A C 1
ATOM 785 O O . THR A 1 100 ? -0.641 -14.270 -5.704 1.00 81.94 100 THR A O 1
ATOM 788 N N . ARG A 1 101 ? -0.627 -16.403 -5.026 1.00 80.12 101 ARG A N 1
ATOM 789 C CA . ARG A 1 101 ? 0.618 -16.260 -4.251 1.00 80.12 101 ARG A CA 1
ATOM 790 C C . ARG A 1 101 ? 1.781 -15.736 -5.103 1.00 80.12 101 ARG A C 1
ATOM 792 O O . ARG A 1 101 ? 2.604 -14.985 -4.600 1.00 80.12 101 ARG A O 1
ATOM 799 N N . GLY A 1 102 ? 1.837 -16.114 -6.383 1.00 80.44 102 GLY A N 1
ATOM 800 C CA . GLY A 1 102 ? 2.871 -15.651 -7.311 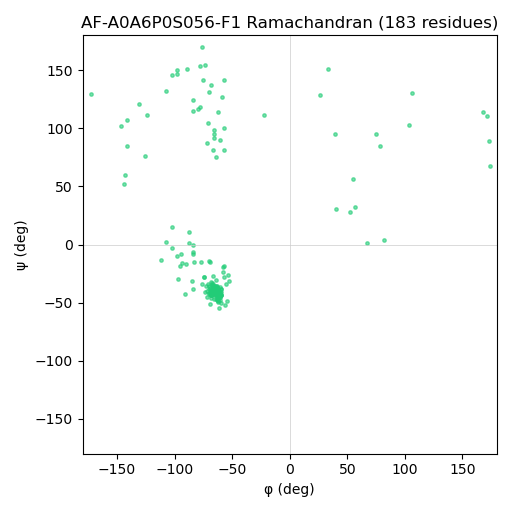1.00 80.44 102 GLY A CA 1
ATOM 801 C C . GLY A 1 102 ? 2.770 -14.157 -7.619 1.00 80.44 102 GLY A C 1
ATOM 802 O O . GLY A 1 102 ? 3.782 -13.465 -7.578 1.00 80.44 102 GLY A O 1
ATOM 803 N N . GLN A 1 103 ? 1.555 -13.653 -7.849 1.00 80.31 103 GLN A N 1
ATOM 804 C CA . GLN A 1 103 ? 1.311 -12.223 -8.080 1.00 80.31 103 GLN A CA 1
ATOM 805 C C . GLN A 1 103 ? 1.680 -11.390 -6.854 1.00 80.31 103 GLN A C 1
ATOM 807 O O . GLN A 1 103 ? 2.373 -10.388 -6.979 1.00 80.31 103 GLN A O 1
ATOM 812 N N . PHE A 1 104 ? 1.319 -11.857 -5.656 1.00 84.62 104 PHE A N 1
ATOM 813 C CA . PHE A 1 104 ? 1.712 -11.171 -4.428 1.00 84.62 104 PHE A CA 1
ATOM 814 C C . PHE A 1 104 ? 3.238 -11.079 -4.270 1.00 84.62 104 PHE A C 1
ATOM 816 O O . PHE A 1 104 ? 3.756 -10.021 -3.929 1.00 84.62 104 PHE A O 1
ATOM 823 N N . ILE A 1 105 ? 3.970 -12.163 -4.559 1.00 82.56 105 ILE A N 1
ATOM 824 C CA . ILE A 1 105 ? 5.442 -12.161 -4.506 1.00 82.56 105 ILE A CA 1
ATOM 825 C C . ILE A 1 105 ? 6.032 -11.198 -5.541 1.00 82.56 105 ILE A C 1
ATOM 827 O O . ILE A 1 105 ? 7.022 -10.538 -5.244 1.00 82.56 105 ILE A O 1
ATOM 831 N N . GLN A 1 106 ? 5.441 -11.106 -6.735 1.00 81.69 106 GLN A N 1
ATOM 832 C CA . GLN A 1 106 ? 5.862 -10.145 -7.752 1.00 81.69 106 GLN A CA 1
ATOM 833 C C . GLN A 1 106 ? 5.697 -8.710 -7.253 1.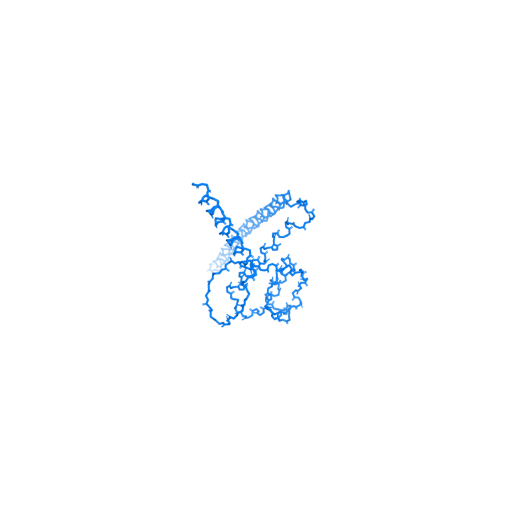00 81.69 106 GLN A C 1
ATOM 835 O O . GLN A 1 106 ? 6.686 -7.989 -7.201 1.00 81.69 106 GLN A O 1
ATOM 840 N N . TRP A 1 107 ? 4.499 -8.330 -6.807 1.00 81.75 107 TRP A N 1
ATOM 841 C CA . TRP A 1 107 ? 4.250 -6.979 -6.298 1.00 81.75 107 TRP A CA 1
ATOM 842 C C . TRP A 1 107 ? 5.138 -6.642 -5.096 1.00 81.75 107 TRP A C 1
ATOM 844 O O . TRP A 1 107 ? 5.646 -5.528 -4.992 1.00 81.75 107 TRP A O 1
ATOM 854 N N . LEU A 1 108 ? 5.369 -7.613 -4.205 1.00 85.50 108 LEU A N 1
ATOM 855 C CA . LEU A 1 108 ? 6.250 -7.434 -3.055 1.00 85.50 108 LEU A CA 1
ATOM 856 C C . LEU A 1 108 ? 7.709 -7.236 -3.477 1.00 85.50 108 LEU A C 1
ATOM 858 O O . LEU A 1 108 ? 8.362 -6.330 -2.971 1.00 85.50 108 LEU A O 1
ATOM 862 N N . ARG A 1 109 ? 8.222 -8.064 -4.394 1.00 78.00 109 ARG A N 1
ATOM 863 C CA . ARG A 1 109 ? 9.588 -7.922 -4.912 1.00 78.00 109 ARG A CA 1
ATOM 864 C C . ARG A 1 109 ? 9.762 -6.564 -5.582 1.00 78.00 109 ARG A C 1
ATOM 866 O O . ARG A 1 109 ? 10.684 -5.844 -5.230 1.00 78.00 109 ARG A O 1
ATOM 873 N N . ASP A 1 110 ? 8.853 -6.206 -6.481 1.00 79.06 110 ASP A N 1
ATOM 874 C CA . ASP A 1 110 ? 8.952 -4.975 -7.262 1.00 79.06 110 ASP A CA 1
ATOM 875 C C . ASP A 1 110 ? 8.886 -3.734 -6.337 1.00 79.06 110 ASP A C 1
ATOM 877 O O . ASP A 1 110 ? 9.625 -2.768 -6.528 1.00 79.06 110 ASP A O 1
ATOM 881 N N . GLY A 1 111 ? 8.083 -3.784 -5.263 1.00 82.25 111 GLY A N 1
ATOM 882 C CA . GLY A 1 111 ? 8.068 -2.748 -4.223 1.00 82.25 111 GLY A CA 1
ATOM 883 C C . GLY A 1 111 ? 9.340 -2.660 -3.384 1.00 82.25 111 GLY A C 1
ATOM 884 O O . GLY A 1 111 ? 9.801 -1.556 -3.082 1.00 82.25 111 GLY A O 1
ATOM 885 N N . LEU A 1 112 ? 9.937 -3.799 -3.032 1.00 81.06 112 LEU A N 1
ATOM 886 C CA . LEU A 1 112 ? 11.204 -3.826 -2.301 1.00 81.06 112 LEU A CA 1
ATOM 887 C C . LEU A 1 112 ? 12.362 -3.325 -3.173 1.00 81.06 112 LEU A C 1
ATOM 889 O O . LEU A 1 112 ? 13.135 -2.486 -2.712 1.00 81.06 112 LEU A O 1
ATOM 893 N N . ASP A 1 113 ? 12.434 -3.739 -4.437 1.00 74.69 113 ASP A N 1
ATOM 894 C CA . ASP A 1 113 ? 13.459 -3.292 -5.387 1.00 74.69 113 ASP A CA 1
ATOM 895 C C . ASP A 1 113 ? 13.398 -1.770 -5.585 1.00 74.69 113 ASP A C 1
ATOM 897 O O . ASP A 1 113 ? 14.426 -1.090 -5.565 1.00 74.69 113 ASP A O 1
ATOM 901 N N . ARG A 1 114 ? 12.189 -1.197 -5.665 1.00 69.38 114 ARG A N 1
ATOM 902 C CA . ARG A 1 114 ? 12.016 0.251 -5.814 1.00 69.38 114 ARG A CA 1
ATOM 903 C C . ARG A 1 114 ? 12.379 1.041 -4.554 1.00 69.38 114 ARG A C 1
ATOM 905 O O . ARG A 1 114 ? 12.914 2.144 -4.663 1.00 69.38 114 ARG A O 1
ATOM 912 N N . SER A 1 115 ? 12.139 0.483 -3.365 1.00 65.88 115 SER A N 1
ATOM 913 C CA . SER A 1 115 ? 12.586 1.092 -2.101 1.00 65.88 115 SER A CA 1
ATOM 914 C C . SER A 1 115 ? 14.114 1.156 -1.990 1.00 65.88 115 SER A C 1
ATOM 916 O O . SER A 1 115 ? 14.653 2.092 -1.404 1.00 65.88 115 SER A O 1
ATOM 918 N N . LEU A 1 116 ? 14.807 0.195 -2.609 1.00 59.06 116 LEU A N 1
ATOM 919 C CA . LEU A 1 116 ? 16.265 0.113 -2.642 1.00 59.06 116 LEU A CA 1
ATOM 920 C C . LEU A 1 116 ? 16.870 0.970 -3.766 1.00 59.06 116 LEU A C 1
ATOM 922 O O . LEU A 1 116 ? 17.952 1.521 -3.600 1.00 59.06 116 LEU A O 1
ATOM 926 N N . GLU A 1 117 ? 16.175 1.146 -4.892 1.00 54.84 117 GLU A N 1
ATOM 927 C CA . GLU A 1 117 ? 16.633 1.999 -5.999 1.00 54.84 117 GLU A CA 1
ATOM 928 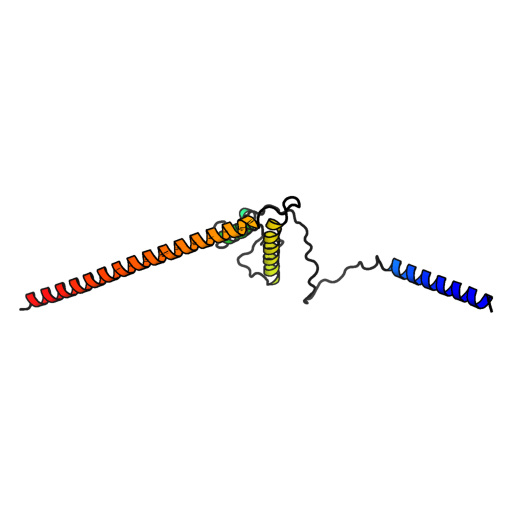C C . GLU A 1 117 ? 16.648 3.492 -5.631 1.00 54.84 117 GLU A C 1
ATOM 930 O O . GLU A 1 117 ? 17.571 4.208 -6.017 1.00 54.84 117 GLU A O 1
ATOM 935 N N . VAL A 1 118 ? 15.695 3.960 -4.811 1.00 52.34 118 VAL A N 1
ATOM 936 C CA . VAL A 1 118 ? 15.711 5.330 -4.249 1.00 52.34 118 VAL A CA 1
ATOM 937 C C . VAL A 1 118 ? 16.997 5.611 -3.448 1.00 52.34 118 VAL A C 1
ATOM 939 O O . VAL A 1 118 ? 17.363 6.767 -3.264 1.00 52.34 118 VAL A O 1
ATOM 942 N N . ILE A 1 119 ? 17.726 4.569 -3.037 1.00 48.28 119 ILE A N 1
ATOM 943 C CA . ILE A 1 119 ? 18.984 4.663 -2.289 1.00 48.28 119 ILE A CA 1
ATOM 944 C C . ILE A 1 119 ? 20.214 4.589 -3.223 1.00 48.28 119 ILE A C 1
ATOM 946 O O . ILE A 1 119 ? 21.302 5.004 -2.833 1.00 48.28 119 ILE A O 1
ATOM 950 N N . ALA A 1 120 ? 20.071 4.099 -4.461 1.00 46.12 120 ALA A N 1
ATOM 951 C CA . ALA A 1 120 ? 21.208 3.715 -5.306 1.00 46.12 120 ALA A CA 1
ATOM 952 C C . ALA A 1 120 ? 21.453 4.596 -6.546 1.00 46.12 120 ALA A C 1
ATOM 954 O O . ALA A 1 120 ? 22.516 4.477 -7.154 1.00 46.12 120 ALA A O 1
ATOM 955 N N . SER A 1 121 ? 20.517 5.459 -6.956 1.00 46.34 121 SER A N 1
ATOM 956 C CA . SER A 1 121 ? 20.621 6.144 -8.253 1.00 46.34 121 SER A CA 1
ATOM 957 C C . SER A 1 121 ? 20.532 7.668 -8.170 1.00 46.34 121 SER A C 1
ATOM 959 O O . SER A 1 121 ? 19.530 8.256 -8.572 1.00 46.34 121 SER A O 1
ATOM 961 N N . VAL A 1 122 ? 21.618 8.308 -7.737 1.00 47.69 122 VAL A N 1
ATOM 962 C CA . VAL A 1 122 ? 22.033 9.602 -8.296 1.00 47.69 122 VAL A CA 1
ATOM 963 C C . VAL A 1 122 ? 23.569 9.594 -8.389 1.00 47.69 122 VAL A C 1
ATOM 965 O O . VAL A 1 122 ? 24.266 9.621 -7.386 1.00 47.69 122 VAL A O 1
ATOM 968 N N . ASP A 1 123 ? 24.084 9.474 -9.613 1.00 46.00 123 ASP A N 1
ATOM 969 C CA . ASP A 1 123 ? 25.449 9.833 -10.034 1.00 46.00 123 ASP A CA 1
ATOM 970 C C . ASP A 1 123 ? 26.673 9.205 -9.335 1.00 46.00 123 ASP A C 1
ATOM 972 O O . ASP A 1 123 ? 27.736 9.817 -9.296 1.00 46.00 123 ASP A O 1
ATOM 976 N N . GLY A 1 124 ? 26.593 7.958 -8.855 1.00 49.34 124 GLY A N 1
ATOM 977 C CA . GLY A 1 124 ? 27.788 7.186 -8.457 1.00 49.34 124 GLY A CA 1
ATOM 978 C C . GLY A 1 124 ? 28.542 7.709 -7.224 1.00 49.34 124 GLY A C 1
ATOM 979 O O . GLY A 1 124 ? 29.517 7.092 -6.803 1.00 49.34 124 GLY A O 1
ATOM 980 N N . GLU A 1 125 ? 28.056 8.783 -6.616 1.00 49.09 125 GLU A N 1
ATOM 981 C CA . GLU A 1 125 ? 28.417 9.256 -5.288 1.00 49.09 125 GLU A CA 1
ATOM 982 C C . GLU A 1 125 ? 27.223 8.966 -4.363 1.00 49.09 125 GLU A C 1
ATOM 984 O O . GLU A 1 125 ? 26.081 9.240 -4.740 1.00 49.09 125 GLU A O 1
ATOM 989 N N . PRO A 1 126 ? 27.429 8.377 -3.171 1.00 43.41 126 PRO A N 1
ATOM 990 C CA . PRO A 1 126 ? 26.341 8.047 -2.259 1.00 43.41 126 PRO A CA 1
ATOM 991 C C . PRO A 1 126 ? 25.682 9.339 -1.760 1.00 43.41 126 PRO A C 1
ATOM 993 O O . PRO A 1 126 ? 26.174 10.007 -0.852 1.00 43.41 126 PRO A O 1
ATOM 996 N N . ILE A 1 127 ? 24.559 9.711 -2.373 1.00 48.44 127 ILE A N 1
ATOM 997 C CA . ILE A 1 127 ? 23.803 10.900 -1.989 1.00 48.44 127 ILE A CA 1
ATOM 998 C C . ILE A 1 127 ? 23.128 10.658 -0.638 1.00 48.44 127 ILE A C 1
ATOM 1000 O O . ILE A 1 127 ? 22.134 9.945 -0.553 1.00 48.44 127 ILE A O 1
ATOM 1004 N N . LEU A 1 128 ? 23.697 11.269 0.405 1.00 47.34 128 LEU A N 1
ATOM 1005 C CA . LEU A 1 128 ? 23.042 12.015 1.497 1.00 47.34 128 LEU A CA 1
ATOM 1006 C C . LEU A 1 128 ? 21.723 11.468 2.091 1.00 47.34 128 LEU A C 1
ATOM 1008 O O . LEU A 1 128 ? 20.892 12.248 2.554 1.00 47.34 128 LEU A O 1
ATOM 1012 N N . LEU A 1 129 ? 21.498 10.154 2.107 1.00 47.53 129 LEU A N 1
ATOM 1013 C CA . LEU A 1 129 ? 20.373 9.561 2.839 1.00 47.53 129 LEU A CA 1
ATOM 1014 C C . LEU A 1 129 ? 20.792 9.042 4.215 1.00 47.53 129 LEU A C 1
ATOM 1016 O O . LEU A 1 129 ? 19.986 9.058 5.138 1.00 47.53 129 LEU A O 1
ATOM 1020 N N . VAL A 1 130 ? 22.049 8.621 4.375 1.00 48.38 130 VAL A N 1
ATOM 1021 C CA . VAL A 1 130 ? 22.510 7.985 5.619 1.00 48.38 130 VAL A CA 1
ATOM 1022 C C . VAL A 1 130 ? 22.535 8.977 6.785 1.00 48.38 130 VAL A C 1
ATOM 1024 O O . VAL A 1 130 ? 22.081 8.626 7.869 1.00 48.38 130 VAL A O 1
ATOM 1027 N N . ASP A 1 131 ? 22.944 10.225 6.548 1.00 50.06 131 ASP A N 1
ATOM 1028 C CA . ASP A 1 131 ? 23.047 11.229 7.618 1.00 50.06 131 ASP A CA 1
ATOM 1029 C C . ASP A 1 131 ? 21.671 11.755 8.071 1.00 50.06 131 ASP A C 1
ATOM 1031 O O . ASP A 1 131 ? 21.482 12.102 9.233 1.00 50.06 131 ASP A O 1
ATOM 1035 N N . ASN A 1 132 ? 20.672 11.741 7.183 1.00 53.69 132 ASN A N 1
ATOM 1036 C CA . ASN A 1 132 ? 19.341 12.292 7.462 1.00 53.69 132 ASN A CA 1
ATOM 1037 C C . ASN A 1 132 ? 18.360 11.240 7.992 1.00 53.69 132 ASN A C 1
ATOM 1039 O O . ASN A 1 132 ? 17.306 11.586 8.514 1.00 53.69 132 ASN A O 1
ATOM 1043 N N . LEU A 1 133 ? 18.663 9.949 7.850 1.00 54.88 133 LEU A N 1
ATOM 1044 C CA . LEU A 1 133 ? 17.799 8.877 8.344 1.00 54.88 133 LEU A CA 1
ATOM 1045 C C . LEU A 1 133 ? 17.739 8.869 9.876 1.00 54.88 133 LEU A C 1
ATOM 1047 O O . LEU A 1 133 ? 16.674 8.625 10.438 1.00 54.88 133 LEU A O 1
ATOM 1051 N N . GLU A 1 134 ? 18.843 9.180 10.554 1.00 64.12 134 GLU A N 1
ATOM 1052 C CA . GLU A 1 134 ? 18.873 9.287 12.015 1.00 64.12 134 GLU A CA 1
ATOM 1053 C C . GLU A 1 134 ? 18.092 10.518 12.502 1.00 64.12 134 GLU A C 1
ATOM 1055 O O . GLU A 1 134 ? 17.282 10.408 13.417 1.00 64.12 134 GLU A O 1
ATOM 1060 N N . GLU A 1 135 ? 18.225 11.663 11.825 1.00 64.44 135 GLU A N 1
ATOM 1061 C CA . GLU A 1 135 ? 17.479 12.885 12.157 1.00 64.44 135 GLU A CA 1
ATOM 1062 C C . GLU A 1 135 ? 15.975 12.750 11.860 1.00 64.44 135 GLU A C 1
ATOM 1064 O O . GLU A 1 135 ? 15.141 13.107 12.690 1.00 64.44 135 GLU A O 1
ATOM 1069 N N . ILE A 1 136 ? 15.606 12.149 10.724 1.00 63.66 136 ILE A N 1
ATOM 1070 C CA . ILE A 1 136 ? 14.205 11.892 10.358 1.00 63.66 136 ILE A CA 1
ATOM 1071 C C . ILE A 1 136 ? 13.572 10.870 11.307 1.00 63.66 136 ILE A C 1
ATOM 1073 O O . ILE A 1 136 ? 12.421 11.040 11.708 1.00 63.66 136 ILE A O 1
ATOM 1077 N N . THR A 1 137 ? 14.297 9.814 11.690 1.00 69.62 137 THR A N 1
ATOM 1078 C CA . THR A 1 137 ? 13.773 8.826 12.647 1.00 69.62 137 THR A CA 1
ATOM 1079 C C . THR A 1 137 ? 13.669 9.402 14.054 1.00 69.62 137 THR A C 1
ATOM 1081 O O . THR A 1 137 ? 12.668 9.144 14.719 1.00 69.62 137 THR A O 1
ATOM 1084 N N . ALA A 1 138 ? 14.622 10.231 14.488 1.00 71.94 138 ALA A N 1
ATOM 1085 C CA . ALA A 1 138 ? 14.542 10.944 15.759 1.00 71.94 138 ALA A CA 1
ATOM 1086 C C . ALA A 1 138 ? 13.345 11.906 15.796 1.00 71.94 138 ALA A C 1
ATOM 1088 O O . ALA A 1 138 ? 12.546 11.834 16.730 1.00 71.94 138 ALA A O 1
ATOM 1089 N N . ALA A 1 139 ? 13.152 12.716 14.748 1.00 75.12 139 ALA A N 1
ATOM 1090 C CA . ALA A 1 139 ? 12.012 13.625 14.634 1.00 75.12 139 ALA A CA 1
ATOM 1091 C C . ALA A 1 139 ? 10.668 12.871 14.634 1.00 75.12 139 ALA A C 1
ATOM 1093 O O . ALA A 1 139 ? 9.745 13.237 15.358 1.00 75.12 139 ALA A O 1
ATOM 1094 N N . MET A 1 140 ? 10.563 11.756 13.898 1.00 71.81 140 MET A N 1
ATOM 1095 C CA . MET A 1 140 ? 9.358 10.912 13.913 1.00 71.81 140 MET A CA 1
ATOM 1096 C C . MET A 1 140 ? 9.089 10.272 15.280 1.00 71.81 140 MET A C 1
ATOM 1098 O O . MET A 1 140 ? 7.930 10.077 15.648 1.00 71.81 140 MET A O 1
ATOM 1102 N N . VAL A 1 141 ? 10.126 9.886 16.025 1.00 81.81 141 VAL A N 1
ATOM 1103 C CA . VAL A 1 141 ? 9.965 9.312 17.369 1.00 81.81 141 VAL A CA 1
ATOM 1104 C C . VAL A 1 141 ? 9.532 10.384 18.369 1.00 81.81 141 VAL A C 1
ATOM 1106 O O . VAL A 1 141 ? 8.659 10.110 19.193 1.00 81.81 141 VAL A O 1
ATOM 1109 N N . GLU A 1 142 ? 10.081 11.595 18.275 1.00 78.19 142 GLU A N 1
ATOM 1110 C CA . GLU A 1 142 ? 9.722 12.726 19.135 1.00 78.19 142 GLU A CA 1
ATOM 1111 C C . GLU A 1 142 ? 8.262 13.157 18.934 1.00 78.19 142 GLU A C 1
ATOM 1113 O O . GLU A 1 142 ? 7.516 13.243 19.911 1.00 78.19 142 GLU A O 1
ATOM 1118 N N . ASP A 1 143 ? 7.814 13.302 17.683 1.00 80.31 143 ASP A N 1
ATOM 1119 C CA . ASP A 1 143 ? 6.420 13.640 17.361 1.00 80.31 143 ASP A CA 1
ATOM 1120 C C . ASP A 1 143 ? 5.435 12.575 17.867 1.00 80.31 143 ASP A C 1
ATOM 1122 O O . ASP A 1 143 ? 4.405 12.892 18.471 1.00 80.31 143 ASP A O 1
ATOM 1126 N N . ASN A 1 144 ? 5.757 11.290 17.678 1.00 70.00 144 ASN A N 1
ATOM 1127 C CA . ASN A 1 144 ? 4.924 10.190 18.173 1.00 70.00 144 ASN A CA 1
ATOM 1128 C C . ASN A 1 144 ? 4.871 10.137 19.707 1.00 70.00 144 ASN A C 1
ATOM 1130 O O . ASN A 1 144 ? 3.829 9.806 20.278 1.00 70.00 144 ASN A O 1
ATOM 1134 N N . LEU A 1 145 ? 5.971 10.470 20.386 1.00 85.06 145 LEU A N 1
ATOM 1135 C CA . LEU A 1 145 ? 6.014 10.537 21.844 1.00 85.06 145 LEU A CA 1
ATOM 1136 C C . LEU A 1 145 ? 5.209 11.732 22.375 1.00 85.06 145 LEU A C 1
ATOM 1138 O O . LEU A 1 145 ? 4.444 11.574 23.327 1.00 85.06 145 LEU A O 1
ATOM 1142 N N . ALA A 1 146 ? 5.331 12.902 21.743 1.00 79.75 146 ALA A N 1
ATOM 1143 C CA . ALA A 1 146 ? 4.583 14.104 22.104 1.00 79.75 146 ALA A CA 1
ATOM 1144 C C . ALA A 1 146 ? 3.067 13.907 21.942 1.00 79.75 146 ALA A C 1
ATOM 1146 O O . ALA A 1 146 ? 2.296 14.278 22.830 1.00 79.75 146 ALA A O 1
ATOM 1147 N N . LEU A 1 147 ? 2.642 13.251 20.857 1.00 89.44 147 LEU A N 1
ATOM 1148 C CA . LEU A 1 147 ? 1.249 12.841 20.652 1.00 89.44 147 LEU A CA 1
ATOM 1149 C C . LEU A 1 147 ? 0.770 11.837 21.711 1.00 89.44 147 LEU A C 1
ATOM 1151 O O . LEU A 1 147 ? -0.372 11.911 22.161 1.00 89.44 147 LEU A O 1
ATOM 1155 N N . GLY A 1 148 ? 1.625 10.900 22.131 1.00 85.56 148 GLY A N 1
ATOM 1156 C CA . GLY A 1 148 ? 1.294 9.951 23.197 1.00 85.56 148 GLY A CA 1
ATOM 1157 C C . GLY A 1 148 ? 1.054 10.639 24.544 1.00 85.56 148 GLY A C 1
ATOM 1158 O O . GLY A 1 148 ? 0.072 10.343 25.226 1.00 85.56 148 GLY A O 1
ATOM 1159 N N . LEU A 1 149 ? 1.915 11.596 24.897 1.00 83.06 149 LEU A N 1
ATOM 1160 C CA . LEU A 1 149 ? 1.800 12.368 26.136 1.00 83.06 149 LEU A CA 1
ATOM 1161 C C . LEU A 1 149 ? 0.557 13.266 26.148 1.00 83.06 149 LEU A C 1
ATOM 1163 O O . LEU A 1 149 ? -0.139 13.320 27.163 1.00 83.06 149 LEU A O 1
ATOM 1167 N N . SER A 1 150 ? 0.243 13.932 25.032 1.00 82.38 150 SER A N 1
ATOM 1168 C CA . SER A 1 150 ? -0.956 14.776 24.949 1.00 82.38 150 SER A CA 1
ATOM 1169 C C . SER A 1 150 ? -2.238 13.955 25.084 1.00 82.38 150 SER A C 1
ATOM 1171 O O . SER A 1 150 ? -3.158 14.348 25.801 1.00 82.38 150 SER A O 1
ATOM 1173 N N . PHE A 1 151 ? -2.278 12.767 24.481 1.00 87.69 151 PHE A N 1
ATOM 1174 C CA . PHE A 1 151 ? -3.415 11.863 24.602 1.00 87.69 151 PHE A CA 1
ATOM 1175 C C . PHE A 1 151 ? -3.619 11.381 26.045 1.00 87.69 151 PHE A C 1
ATOM 1177 O O . PHE A 1 151 ? -4.748 11.310 26.536 1.00 87.69 151 PHE A O 1
ATOM 1184 N N . GLU A 1 152 ? -2.534 11.075 26.757 1.00 90.75 152 GLU A N 1
ATOM 1185 C CA . GLU A 1 152 ? -2.607 10.677 28.163 1.00 90.75 152 GLU A CA 1
ATOM 1186 C C . GLU A 1 152 ? -3.092 11.822 29.067 1.00 90.75 152 GLU A C 1
ATOM 1188 O O . GLU A 1 152 ? -3.912 11.600 29.968 1.00 90.75 152 GLU A O 1
ATOM 1193 N N . GLU A 1 153 ? -2.667 13.056 28.789 1.00 91.00 153 GLU A N 1
ATOM 1194 C CA . GLU A 1 153 ? -3.153 14.248 29.481 1.00 91.00 153 GLU A CA 1
ATOM 1195 C C . GLU A 1 153 ? -4.655 14.473 29.245 1.00 91.00 153 GLU A C 1
ATOM 1197 O O . GLU A 1 153 ? -5.414 14.650 30.205 1.00 91.00 153 GLU A O 1
ATOM 1202 N N . GLU A 1 154 ? -5.116 14.391 27.995 1.00 92.88 154 GLU A N 1
ATOM 1203 C CA . GLU A 1 154 ? -6.538 14.507 27.657 1.00 92.88 154 GLU A CA 1
ATOM 1204 C C . GLU A 1 154 ? -7.378 13.428 28.354 1.00 92.88 154 GLU A C 1
ATOM 1206 O O . GLU A 1 154 ? -8.424 13.724 28.943 1.00 92.88 154 GLU A O 1
ATOM 1211 N N . LEU A 1 155 ? -6.905 12.178 28.374 1.00 93.25 155 LEU A N 1
ATOM 1212 C CA . LEU A 1 155 ? -7.570 11.092 29.094 1.00 93.25 155 LEU A CA 1
ATOM 1213 C C . LEU A 1 155 ? -7.633 11.349 30.604 1.00 93.25 155 LEU A C 1
ATOM 1215 O O . LEU A 1 155 ? -8.645 11.035 31.238 1.00 93.25 155 LEU A O 1
ATOM 1219 N N . SER A 1 156 ? -6.583 11.921 31.193 1.00 91.75 156 SER A N 1
ATOM 1220 C CA . SER A 1 156 ? -6.567 12.307 32.607 1.00 91.75 156 SER A CA 1
ATOM 1221 C C . SER A 1 156 ? -7.623 13.375 32.907 1.00 91.75 156 SER A C 1
ATOM 1223 O O . SER A 1 156 ? -8.432 13.219 33.828 1.00 91.75 156 SER A O 1
ATOM 1225 N N . GLN A 1 157 ? -7.707 14.415 32.073 1.00 93.12 157 GLN A N 1
ATOM 1226 C CA . GLN A 1 157 ? -8.719 15.465 32.211 1.00 93.12 157 GLN A CA 1
ATOM 1227 C C . GLN A 1 157 ? -10.145 14.912 32.058 1.00 93.12 157 GLN A C 1
ATOM 1229 O O . GLN A 1 157 ? -11.037 15.261 32.838 1.00 93.12 157 GLN A O 1
ATOM 1234 N N . ILE A 1 158 ? -10.371 14.006 31.101 1.00 94.88 158 ILE A N 1
ATOM 1235 C CA . ILE A 1 158 ? -11.664 13.332 30.915 1.00 94.88 158 ILE A CA 1
ATOM 1236 C C . ILE A 1 158 ? -12.036 12.508 32.156 1.00 94.88 158 ILE A C 1
ATOM 1238 O O . ILE A 1 158 ? -13.177 12.592 32.615 1.00 94.88 158 ILE A O 1
ATOM 1242 N N . LYS A 1 159 ? -11.089 11.764 32.745 1.00 93.69 159 LYS A N 1
ATOM 1243 C CA . LYS A 1 159 ? -11.320 10.987 33.978 1.00 93.69 159 LYS A CA 1
ATOM 1244 C C . LYS A 1 159 ? -11.742 11.875 35.149 1.00 93.69 159 LYS A C 1
ATOM 1246 O O . LYS A 1 159 ? -12.688 11.532 35.858 1.00 93.69 159 LYS A O 1
ATOM 1251 N N . VAL A 1 160 ? -11.092 13.025 35.336 1.00 96.00 160 VAL A N 1
ATOM 1252 C CA . VAL A 1 160 ? -11.457 13.985 36.394 1.00 96.00 160 VAL A CA 1
ATOM 1253 C C . VAL A 1 160 ? -12.873 14.517 36.178 1.00 96.00 160 VAL A C 1
ATOM 1255 O O . VAL A 1 160 ? -13.704 14.456 37.087 1.00 96.00 160 VAL A O 1
ATOM 1258 N N . ARG A 1 161 ? -13.186 14.976 34.959 1.00 96.00 161 ARG A N 1
ATOM 1259 C CA . ARG A 1 161 ? -14.522 15.498 34.626 1.00 96.00 161 ARG A CA 1
ATOM 1260 C C . ARG A 1 161 ? -15.615 14.446 34.803 1.00 96.00 161 ARG A C 1
ATOM 1262 O O . ARG A 1 161 ? -16.713 14.786 35.242 1.00 96.00 161 ARG A O 1
ATOM 1269 N N . LEU A 1 162 ? -15.326 13.182 34.494 1.00 95.12 162 LEU A N 1
ATOM 1270 C CA . LEU A 1 162 ? -16.248 12.076 34.734 1.00 95.12 162 LEU A CA 1
ATOM 1271 C C . LEU A 1 162 ? -16.533 11.908 36.232 1.00 95.12 162 LEU A C 1
ATOM 1273 O O . LEU A 1 162 ? -17.698 11.890 36.619 1.00 95.12 162 LEU A O 1
ATOM 1277 N N . GLY A 1 163 ? -15.500 11.887 37.079 1.00 93.44 163 GLY A N 1
ATOM 1278 C CA . GLY A 1 163 ? -15.670 11.787 38.533 1.00 93.44 163 GLY A CA 1
ATOM 1279 C C . GLY A 1 163 ? -16.479 12.947 39.132 1.00 93.44 163 GLY A C 1
ATOM 1280 O O . GLY A 1 163 ? -17.331 12.745 40.002 1.00 93.44 163 GLY A O 1
ATOM 1281 N N . GLU A 1 164 ? -16.286 14.169 38.630 1.00 94.44 164 GLU A N 1
ATOM 1282 C CA . GLU A 1 164 ? -17.101 15.320 39.037 1.00 94.44 164 GLU A CA 1
ATOM 1283 C C . GLU A 1 164 ? -18.574 15.173 38.637 1.00 94.44 164 GLU A C 1
ATOM 1285 O O . GLU A 1 164 ? -19.471 15.483 39.429 1.00 94.44 164 GLU A O 1
ATOM 1290 N N . LEU A 1 165 ? -18.839 14.713 37.410 1.00 95.50 165 LEU A N 1
ATOM 1291 C CA . LEU A 1 165 ? -20.198 14.476 36.922 1.00 95.50 165 LEU A CA 1
ATOM 1292 C C . LEU A 1 165 ? -20.885 13.347 37.697 1.00 95.50 165 LEU A C 1
ATOM 1294 O O . LEU A 1 165 ? -22.050 13.497 38.071 1.00 95.50 165 LEU A O 1
ATOM 1298 N N . GLU A 1 166 ? -20.170 12.267 38.006 1.00 95.44 166 GLU A N 1
ATOM 1299 C CA . GLU A 1 166 ? -20.664 11.171 38.844 1.00 95.44 166 GLU A CA 1
ATOM 1300 C C . GLU A 1 166 ? -21.027 11.660 40.253 1.00 95.44 166 GLU A C 1
ATOM 1302 O O . GLU A 1 166 ? -22.122 11.382 40.751 1.00 95.44 166 GLU A O 1
ATOM 1307 N N . SER A 1 167 ? -20.170 12.476 40.875 1.00 94.62 167 SER A N 1
ATOM 1308 C CA . SER A 1 167 ? -20.441 13.084 42.185 1.00 94.62 167 SER A CA 1
ATOM 1309 C C . SER A 1 167 ? -21.670 14.006 42.158 1.00 94.62 167 SER A C 1
ATOM 1311 O O . SER A 1 167 ? -22.562 13.900 43.011 1.00 94.62 167 SER A O 1
ATOM 1313 N N . LYS A 1 168 ? -21.788 14.865 41.132 1.00 95.19 168 LYS A N 1
ATOM 1314 C CA . LYS A 1 168 ? -22.967 15.729 40.927 1.00 95.19 168 LYS A CA 1
ATOM 1315 C C . LYS A 1 168 ? -24.245 14.910 40.734 1.00 95.19 168 LYS A C 1
ATOM 1317 O O . LYS A 1 168 ? -25.279 15.254 41.311 1.00 95.19 168 LYS A O 1
ATOM 1322 N N . ALA A 1 169 ? -24.185 13.815 39.978 1.00 92.62 169 ALA A N 1
ATOM 1323 C CA . ALA A 1 169 ? -25.318 12.917 39.774 1.00 92.62 169 ALA A CA 1
ATOM 1324 C C . ALA A 1 169 ? -25.763 12.248 41.086 1.00 92.62 169 ALA A C 1
ATOM 1326 O O . ALA A 1 169 ? -26.960 12.222 41.391 1.00 92.62 169 ALA A O 1
ATOM 1327 N N . ILE A 1 170 ? -24.817 11.775 41.907 1.00 94.88 170 ILE A N 1
ATOM 1328 C CA . ILE A 1 170 ? -25.107 11.199 43.230 1.00 94.88 170 ILE A CA 1
ATOM 1329 C C . ILE A 1 170 ? -25.751 12.243 44.150 1.00 94.88 170 ILE A C 1
ATOM 1331 O O . ILE A 1 170 ? -26.758 11.949 44.801 1.00 94.88 170 ILE A O 1
ATOM 1335 N N . SER A 1 171 ? -25.212 13.464 44.190 1.00 93.06 171 SER A N 1
ATOM 1336 C CA . SER A 1 171 ? -25.758 14.556 45.004 1.00 93.06 171 SER A CA 1
ATOM 1337 C C . SER A 1 171 ? -27.193 14.913 44.596 1.00 93.06 171 SER A C 1
ATOM 1339 O O . SER A 1 171 ? -28.093 14.921 45.438 1.00 93.06 171 SER A O 1
ATOM 1341 N N . ASN A 1 172 ? -27.457 15.082 43.296 1.00 91.38 172 ASN A N 1
ATOM 1342 C CA . ASN A 1 172 ? -28.806 15.335 42.778 1.00 91.38 172 ASN A CA 1
ATOM 1343 C C . ASN A 1 172 ? -29.788 14.198 43.104 1.00 91.38 172 ASN A C 1
ATOM 1345 O O . ASN A 1 172 ? -30.933 14.447 43.496 1.00 91.38 172 ASN A O 1
ATOM 1349 N N . LYS A 1 173 ? -29.350 12.937 43.005 1.00 93.12 173 LYS A N 1
ATOM 1350 C CA . LYS A 1 173 ? -30.171 11.779 43.391 1.00 93.12 173 LYS A CA 1
ATOM 1351 C C . LYS A 1 173 ? -30.520 11.795 44.885 1.00 93.12 173 LYS A C 1
ATOM 1353 O O . LYS A 1 173 ? -31.645 11.473 45.257 1.00 93.12 173 LYS A O 1
ATOM 1358 N N . ARG A 1 174 ? -29.591 12.211 45.752 1.00 89.56 174 ARG A N 1
ATOM 1359 C CA . ARG A 1 174 ? -29.851 12.372 47.195 1.00 89.56 174 ARG A CA 1
ATOM 1360 C C . ARG A 1 174 ? -30.811 13.525 47.482 1.00 89.56 174 ARG A C 1
ATOM 1362 O O . ARG A 1 174 ? -31.734 13.353 48.271 1.00 89.56 174 ARG A O 1
ATOM 1369 N N . LEU A 1 175 ? -30.640 14.668 46.818 1.00 90.12 175 LEU A N 1
ATOM 1370 C CA . LEU A 1 175 ? -31.517 15.835 46.971 1.00 90.12 175 LEU A CA 1
ATOM 1371 C C . LEU A 1 175 ? -32.964 15.526 46.562 1.00 90.12 175 LEU A C 1
ATOM 1373 O O . LEU A 1 175 ? -33.895 15.871 47.287 1.00 90.12 175 LEU A O 1
ATOM 1377 N N . THR A 1 176 ? -33.151 14.821 45.445 1.00 88.31 176 THR A N 1
ATOM 1378 C CA . THR A 1 176 ? -34.480 14.381 44.982 1.00 88.31 176 THR A CA 1
ATOM 1379 C C . THR A 1 176 ? -35.115 13.324 45.890 1.00 88.31 176 THR A C 1
ATOM 1381 O O . THR A 1 176 ? -36.334 13.315 46.050 1.00 88.31 176 THR A O 1
ATOM 1384 N N . ALA A 1 177 ? -34.328 12.447 46.519 1.00 85.12 177 ALA A N 1
ATOM 1385 C CA . ALA A 1 177 ? -34.840 11.515 47.525 1.00 85.12 177 ALA A CA 1
ATOM 1386 C C . ALA A 1 177 ? -35.290 12.244 48.805 1.00 85.12 177 ALA A C 1
ATOM 1388 O O . ALA A 1 177 ? -36.368 11.968 49.331 1.00 85.12 177 ALA A O 1
ATOM 1389 N N . ASN A 1 178 ? -34.499 13.214 49.274 1.00 84.62 178 ASN A N 1
ATOM 1390 C CA . ASN A 1 178 ? -34.780 13.952 50.506 1.00 84.62 178 ASN A CA 1
ATOM 1391 C C . ASN A 1 178 ? -35.995 14.889 50.362 1.00 84.62 178 ASN A C 1
ATOM 1393 O O . ASN A 1 178 ? -36.788 15.032 51.292 1.00 84.62 178 ASN A O 1
ATOM 1397 N N . SER A 1 179 ? -36.186 15.495 49.183 1.00 83.25 179 SER A N 1
ATOM 1398 C CA . SER A 1 179 ? -37.368 16.319 48.905 1.00 83.25 179 SER A CA 1
ATOM 1399 C C . SER A 1 179 ? -38.662 15.502 48.871 1.00 83.25 179 SER A C 1
ATOM 1401 O O . SER A 1 179 ? -39.669 15.958 49.404 1.00 83.25 179 SER A O 1
ATOM 1403 N N . LYS A 1 180 ? -38.641 14.275 48.327 1.00 80.81 180 LYS A N 1
ATOM 1404 C CA . LYS A 1 180 ? -39.801 13.365 48.339 1.00 80.81 180 LYS A CA 1
ATOM 1405 C C . LYS A 1 180 ? -40.218 12.955 49.752 1.00 80.81 180 LYS A C 1
ATOM 1407 O O . LYS A 1 180 ? -41.410 12.911 50.030 1.00 80.81 180 LYS A O 1
ATOM 1412 N N . PHE A 1 181 ? -39.258 12.702 50.642 1.00 77.12 181 PHE A N 1
ATOM 1413 C CA . PHE A 1 181 ? -39.543 12.337 52.033 1.00 77.12 181 PHE A CA 1
ATOM 1414 C C . PHE A 1 181 ? -40.248 13.468 52.800 1.00 77.12 181 PHE A C 1
ATOM 1416 O O . PHE A 1 181 ? -41.206 13.224 53.523 1.00 77.12 181 PHE A O 1
ATOM 1423 N N . LYS A 1 182 ? -39.837 14.724 52.583 1.00 73.56 182 LYS A N 1
ATOM 1424 C CA . LYS A 1 182 ? -40.432 15.899 53.245 1.00 73.56 182 LYS A CA 1
ATOM 1425 C C . LYS A 1 182 ? -41.868 16.218 52.798 1.00 73.56 182 LYS A C 1
ATOM 1427 O O . LYS A 1 182 ? -42.529 17.008 53.452 1.00 73.56 182 LYS A O 1
ATOM 1432 N N . ILE A 1 183 ? -42.335 15.652 51.684 1.00 72.88 183 ILE A N 1
ATOM 1433 C CA . ILE A 1 183 ? -43.713 15.833 51.190 1.00 72.88 183 ILE A CA 1
ATOM 1434 C C . ILE A 1 183 ? -44.655 14.750 51.758 1.00 72.88 183 ILE A C 1
ATOM 1436 O O . ILE A 1 183 ? -45.870 14.908 51.700 1.00 72.88 183 ILE A O 1
ATOM 1440 N N . GLN A 1 184 ? -44.116 13.647 52.291 1.00 63.34 184 GLN A N 1
ATOM 1441 C CA . GLN A 1 184 ? -44.902 12.516 52.808 1.00 63.34 184 GLN A CA 1
ATOM 1442 C C . GLN A 1 184 ? -45.112 12.525 54.332 1.00 63.34 184 GLN A C 1
ATOM 1444 O O . GLN A 1 184 ? -45.926 11.739 54.813 1.00 63.34 184 GLN A O 1
ATOM 1449 N N . ASN A 1 185 ? -44.416 13.401 55.061 1.00 52.12 185 ASN A N 1
ATOM 1450 C CA . ASN A 1 185 ? -44.611 13.675 56.490 1.00 52.12 185 ASN A CA 1
ATOM 1451 C C . ASN A 1 185 ? -45.196 15.074 56.679 1.00 52.12 185 ASN A C 1
ATOM 1453 O O . ASN A 1 185 ? -45.956 15.254 57.653 1.00 52.12 185 ASN A O 1
#

Mean predicted aligned error: 20.9 Å

Solvent-accessible surface area (backbone atoms only — not comparable to full-atom values): 11528 Å² total; per-residue (Å²): 120,70,72,63,55,56,53,50,53,54,52,52,53,51,50,54,52,51,52,50,54,57,60,66,65,68,76,80,80,88,84,79,89,91,79,89,82,81,92,80,86,88,76,98,80,77,84,76,77,65,82,66,72,80,68,85,60,51,60,85,73,27,85,76,54,49,90,86,39,90,57,36,68,59,47,36,54,42,24,70,75,49,66,34,75,71,53,45,99,88,51,36,63,54,86,93,54,85,80,50,74,65,56,53,51,48,42,50,48,51,36,52,53,42,66,51,45,79,72,67,74,59,90,94,51,88,71,79,50,75,79,48,49,59,55,52,51,50,51,55,51,50,54,53,48,52,54,50,51,50,51,52,51,52,52,50,53,51,52,52,53,48,53,53,51,51,51,52,50,53,50,51,55,49,52,57,52,53,55,56,53,68,74,77,112

Sequence (185 aa):
MVKKNRNLLLVVAALMLMVAVLLLTNHQAYSSEIISDKLHTSTVRDISLNPKTSQIISVTAIPDVSPDDYFYEALRKIIENYKVDVTLPDGNFRGNQFATRGQFIQWLRDGLDRSLEVIASVDGEPILLVDNLEEITAAMVEDNLALGLSFEEELSQIKVRLGELESKAISNKRLTANSKFKIQN